Protein AF-0000000087152348 (afdb_homodimer)

Nearest PDB structures (foldseek):
  7vwd-assembly1_D  TM=8.084E-01  e=4.226E-08  Rhodococcus erythropolis
  4xbx-assembly1_A  TM=8.082E-01  e=4.485E-08  Rhodococcus erythropolis
  7xee-assembly1_A  TM=8.121E-01  e=1.093E-07  Rhodococcus erythropolis
  7vwd-assembly2_C  TM=8.115E-01  e=9.708E-08  Rhodococcus erythropolis
  4r9k-assembly1_A  TM=8.172E-01  e=1.387E-07  Rhodococcus erythropolis

Organism: NCBI:txid2511166

Radius of gyration: 18.5 Å; Cα contacts (8 Å, |Δi|>4): 638; chains: 2; bounding box: 50×48×36 Å

Structure (mmCIF, N/CA/C/O backbone):
data_AF-0000000087152348-model_v1
#
loop_
_entity.id
_entity.type
_entity.pdbx_description
1 polymer 'SnoaL-like domain-containing protein'
#
loop_
_atom_site.group_PDB
_atom_site.id
_atom_site.type_symbol
_atom_site.label_atom_id
_atom_site.label_alt_id
_atom_site.label_comp_id
_atom_site.label_asym_id
_atom_site.label_entity_id
_atom_site.label_seq_id
_atom_site.pdbx_PDB_ins_code
_atom_site.Cartn_x
_atom_site.Cartn_y
_atom_site.Cartn_z
_atom_site.occupancy
_atom_site.B_iso_or_equiv
_atom_site.auth_seq_id
_atom_site.auth_comp_id
_atom_site.auth_asym_id
_atom_site.auth_atom_id
_atom_site.pdbx_PDB_model_num
ATOM 1 N N . MET A 1 1 ? 23.844 3.023 11.664 1 58.59 1 MET A N 1
ATOM 2 C CA . MET A 1 1 ? 24.266 4.004 10.672 1 58.59 1 MET A CA 1
ATOM 3 C C . MET A 1 1 ? 23.375 5.242 10.711 1 58.59 1 MET A C 1
ATOM 5 O O . MET A 1 1 ? 22.188 5.145 11.031 1 58.59 1 MET A O 1
ATOM 9 N N . PRO A 1 2 ? 23.938 6.289 10.719 1 77.94 2 PRO A N 1
ATOM 10 C CA . PRO A 1 2 ? 23.141 7.512 10.82 1 77.94 2 PRO A CA 1
ATOM 11 C C . PRO A 1 2 ? 22.062 7.613 9.742 1 77.94 2 PRO A C 1
ATOM 13 O O . PRO A 1 2 ? 22.203 7.031 8.664 1 77.94 2 PRO A O 1
ATOM 16 N N . ASP A 1 3 ? 20.938 8.188 10.094 1 88.19 3 ASP A N 1
ATOM 17 C CA . ASP A 1 3 ? 19.859 8.414 9.141 1 88.19 3 ASP A CA 1
ATOM 18 C C . ASP A 1 3 ? 20.328 9.266 7.965 1 88.19 3 ASP A C 1
ATOM 20 O O . ASP A 1 3 ? 21.109 10.211 8.148 1 88.19 3 ASP A O 1
ATOM 24 N N . THR A 1 4 ? 20.016 8.797 6.797 1 92.25 4 THR A N 1
ATOM 25 C CA . THR A 1 4 ? 20.281 9.633 5.633 1 92.25 4 THR A CA 1
ATOM 26 C C . THR A 1 4 ? 19.438 10.906 5.676 1 92.25 4 THR A C 1
ATOM 28 O O . THR A 1 4 ? 18.438 10.969 6.379 1 92.25 4 THR A O 1
ATOM 31 N N . PRO A 1 5 ? 19.891 11.945 4.941 1 92 5 PRO A N 1
ATOM 32 C CA . PRO A 1 5 ? 19.078 13.164 4.879 1 92 5 PRO A CA 1
ATOM 33 C C . PRO A 1 5 ? 17.641 12.891 4.426 1 92 5 PRO A C 1
ATOM 35 O O . PRO A 1 5 ? 16.703 13.531 4.914 1 92 5 PRO A O 1
ATOM 38 N N . ASN A 1 6 ? 17.438 11.98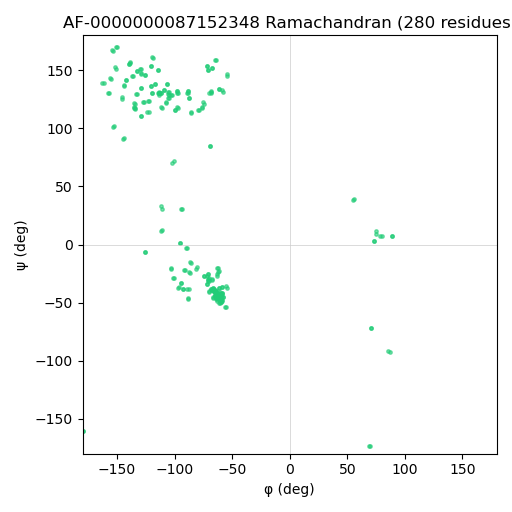4 3.5 1 94.94 6 ASN A N 1
ATOM 39 C CA . ASN A 1 6 ? 16.109 11.633 3.033 1 94.94 6 ASN A CA 1
ATOM 40 C C . ASN A 1 6 ? 15.25 11.062 4.16 1 94.94 6 ASN A C 1
ATOM 42 O O . ASN A 1 6 ? 14.078 11.422 4.301 1 94.94 6 ASN A O 1
ATOM 46 N N . ILE A 1 7 ? 15.852 10.195 4.914 1 96.12 7 ILE A N 1
ATOM 47 C CA . ILE A 1 7 ? 15.133 9.57 6.016 1 96.12 7 ILE A CA 1
ATOM 48 C C . ILE A 1 7 ? 14.82 10.609 7.09 1 96.12 7 ILE A C 1
ATOM 50 O O . ILE A 1 7 ? 13.742 10.602 7.68 1 96.12 7 ILE A O 1
ATOM 54 N N . VAL A 1 8 ? 15.766 11.523 7.352 1 94.62 8 VAL A N 1
ATOM 55 C CA . VAL A 1 8 ? 15.547 12.602 8.305 1 94.62 8 VAL A CA 1
ATOM 56 C C . VAL A 1 8 ? 14.352 13.445 7.871 1 94.62 8 VAL A C 1
ATOM 58 O O . VAL A 1 8 ? 13.5 13.805 8.688 1 94.62 8 VAL A O 1
ATOM 61 N N . ALA A 1 9 ? 14.281 13.711 6.594 1 94.62 9 ALA A N 1
ATOM 62 C CA . ALA A 1 9 ? 13.164 14.484 6.059 1 94.62 9 ALA A CA 1
ATOM 63 C C . ALA A 1 9 ? 11.844 13.75 6.242 1 94.62 9 ALA A C 1
ATOM 65 O O . ALA A 1 9 ? 10.844 14.344 6.664 1 94.62 9 ALA A O 1
ATOM 66 N N . ALA A 1 10 ? 11.797 12.477 5.914 1 95.5 10 ALA A N 1
ATOM 67 C CA . ALA A 1 10 ? 10.578 11.68 6.055 1 95.5 10 ALA A CA 1
ATOM 68 C C . ALA A 1 10 ? 10.141 11.594 7.516 1 95.5 10 ALA A C 1
ATOM 70 O O . ALA A 1 10 ? 8.953 11.734 7.824 1 95.5 10 ALA A O 1
ATOM 71 N N . LYS A 1 11 ? 11.133 11.352 8.406 1 94.38 11 LYS A N 1
ATOM 72 C CA . LYS A 1 11 ? 10.844 11.297 9.836 1 94.38 11 LYS A CA 1
ATOM 73 C C . LYS A 1 11 ? 10.297 12.625 10.336 1 94.38 11 LYS A C 1
ATOM 75 O O . LYS A 1 11 ? 9.328 12.656 11.094 1 94.38 11 LYS A O 1
ATOM 80 N N . GLY A 1 12 ? 10.961 13.688 9.945 1 92.31 12 GLY A N 1
ATOM 81 C CA . GLY A 1 12 ? 10.492 15.008 10.32 1 92.31 12 GLY A CA 1
ATOM 82 C C . GLY A 1 12 ? 9.086 15.297 9.836 1 92.31 12 GLY A C 1
ATOM 83 O O . GLY A 1 12 ? 8.273 15.852 10.578 1 92.31 12 GLY A O 1
ATOM 84 N N . PHE A 1 13 ? 8.781 14.906 8.578 1 93.69 13 PHE A N 1
ATOM 85 C CA . PHE A 1 13 ? 7.465 15.102 7.984 1 93.69 13 PHE A CA 1
ATOM 86 C C . PHE A 1 13 ? 6.395 14.367 8.781 1 93.69 13 PHE A C 1
ATOM 88 O O . PHE A 1 13 ? 5.367 14.945 9.133 1 93.69 13 PHE A O 1
ATOM 95 N N . PHE A 1 14 ? 6.574 13.086 9.086 1 90.25 14 PHE A N 1
ATOM 96 C CA . PHE A 1 14 ? 5.598 12.281 9.812 1 90.25 14 PHE A CA 1
ATOM 97 C C . PHE A 1 14 ? 5.414 12.805 11.234 1 90.25 14 PHE A C 1
ATOM 99 O O . PHE A 1 14 ? 4.293 12.844 11.742 1 90.25 14 PHE A O 1
ATOM 106 N N . SER A 1 15 ? 6.504 13.195 11.875 1 86.69 15 SER A N 1
ATOM 107 C CA . SER A 1 15 ? 6.434 13.727 13.234 1 86.69 15 SER A CA 1
ATOM 108 C C . SER A 1 15 ? 5.617 15.016 13.281 1 86.69 15 SER A C 1
ATOM 110 O O . SER A 1 15 ? 4.785 15.195 14.172 1 86.69 15 SER A O 1
ATOM 112 N N . ALA A 1 16 ? 5.832 15.836 12.367 1 83 16 ALA A N 1
ATOM 113 C CA . ALA A 1 16 ? 5.145 17.125 12.312 1 83 16 ALA A CA 1
ATOM 114 C C . ALA A 1 16 ? 3.65 16.938 12.055 1 83 16 ALA A C 1
ATOM 116 O O . ALA A 1 16 ? 2.824 17.688 12.586 1 83 16 ALA A O 1
ATOM 117 N N . GLN A 1 17 ? 3.309 16 11.234 1 79.5 17 GLN A N 1
ATOM 118 C CA . GLN A 1 17 ? 1.907 15.703 10.953 1 79.5 17 GLN A CA 1
ATOM 119 C C . GLN A 1 17 ? 1.17 15.266 12.219 1 79.5 17 GLN A C 1
ATOM 121 O O . GLN A 1 17 ? 0.024 15.664 12.438 1 79.5 17 GLN A O 1
ATOM 126 N N . HIS A 1 18 ? 1.762 14.555 13.062 1 75.5 18 HIS A N 1
ATOM 127 C CA . HIS A 1 18 ? 1.156 14.031 14.281 1 75.5 18 HIS A CA 1
ATOM 128 C C . HIS A 1 18 ? 0.992 15.125 15.328 1 75.5 18 HIS A C 1
ATOM 130 O O . HIS A 1 18 ? -0.003 15.148 16.062 1 75.5 18 HIS A O 1
ATOM 136 N N . CYS A 1 19 ? 1.875 16.094 15.211 1 70.94 19 CYS A N 1
ATOM 137 C CA . CYS A 1 19 ? 1.854 17.141 16.219 1 70.94 19 CYS A CA 1
ATOM 138 C C . CYS A 1 19 ? 1.031 18.328 15.75 1 70.94 19 CYS A C 1
ATOM 140 O O . CYS A 1 19 ? 0.828 19.281 16.5 1 70.94 19 CYS A O 1
ATOM 142 N N . GLY A 1 20 ? 0.514 18.188 14.617 1 71.69 20 GLY A N 1
ATOM 143 C CA . GLY A 1 20 ? -0.332 19.25 14.117 1 71.69 20 GLY A CA 1
ATOM 144 C C . GLY A 1 20 ? 0.452 20.469 13.648 1 71.69 20 GLY A C 1
ATOM 145 O O . GLY A 1 20 ? -0.127 21.516 13.359 1 71.69 20 GLY A O 1
ATOM 146 N N . ASP A 1 21 ? 1.713 20.359 13.531 1 79.44 21 ASP A N 1
ATOM 147 C CA . ASP A 1 21 ? 2.539 21.484 13.102 1 79.44 21 ASP A CA 1
ATOM 148 C C . ASP A 1 21 ? 2.93 21.344 11.633 1 79.44 21 ASP A C 1
ATOM 150 O O . ASP A 1 21 ? 4.113 21.219 11.305 1 79.44 21 ASP A O 1
ATOM 154 N N . LEU A 1 22 ? 2.027 21.5 10.781 1 82.38 22 LEU A N 1
ATOM 155 C CA . LEU A 1 22 ? 2.232 21.297 9.359 1 82.38 22 LEU A CA 1
ATOM 156 C C . LEU A 1 22 ? 3.125 22.391 8.773 1 82.38 22 LEU A C 1
ATOM 158 O O . LEU A 1 22 ? 3.898 22.125 7.844 1 82.38 22 LEU A O 1
ATOM 162 N N . ASP A 1 23 ? 3.074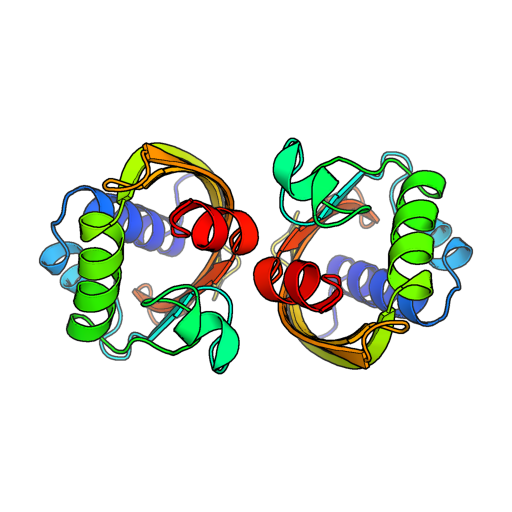 23.484 9.352 1 83.88 23 ASP A N 1
ATOM 163 C CA . ASP A 1 23 ? 3.867 24.594 8.82 1 83.88 23 ASP A CA 1
ATOM 164 C C . ASP A 1 23 ? 5.359 24.281 8.891 1 83.88 23 ASP A C 1
ATOM 166 O O . ASP A 1 23 ? 6.086 24.469 7.91 1 83.88 23 ASP A O 1
ATOM 170 N N . ASP A 1 24 ? 5.781 23.812 9.961 1 82.44 24 ASP A N 1
ATOM 171 C CA . ASP A 1 24 ? 7.195 23.469 10.117 1 82.44 24 ASP A CA 1
ATOM 172 C C . ASP A 1 24 ? 7.594 22.328 9.188 1 82.44 24 ASP A C 1
ATOM 174 O O . ASP A 1 24 ? 8.672 22.359 8.586 1 82.44 24 ASP A O 1
ATOM 178 N N . ALA A 1 25 ? 6.73 21.375 9.094 1 83.44 25 ALA A N 1
ATOM 179 C CA . ALA A 1 25 ? 7.027 20.25 8.219 1 83.44 25 ALA A CA 1
ATOM 180 C C . ALA A 1 25 ? 7.191 20.719 6.77 1 83.44 25 ALA A C 1
ATOM 182 O O . ALA A 1 25 ? 8.125 20.281 6.082 1 83.44 25 ALA A O 1
ATOM 183 N N . PHE A 1 26 ? 6.34 21.531 6.293 1 88.44 26 PHE A N 1
ATOM 184 C CA . PHE A 1 26 ? 6.352 21.969 4.902 1 88.44 26 PHE A CA 1
ATOM 185 C C . PHE A 1 26 ? 7.516 22.922 4.648 1 88.44 26 PHE A C 1
ATOM 187 O O . PHE A 1 26 ? 8.086 22.938 3.555 1 88.44 26 PHE A O 1
ATOM 194 N N . CYS A 1 27 ? 7.801 23.656 5.598 1 85.75 27 CYS A N 1
ATOM 195 C CA . CYS A 1 27 ? 8.93 24.578 5.438 1 85.75 27 CYS A CA 1
ATOM 196 C C . CYS A 1 27 ? 10.242 23.812 5.395 1 85.75 27 CYS A C 1
ATOM 198 O O . CYS A 1 27 ? 11.094 24.078 4.543 1 85.75 27 CYS A O 1
ATOM 200 N N . ASP A 1 28 ? 10.414 22.859 6.156 1 88.94 28 ASP A N 1
ATOM 201 C CA . ASP A 1 28 ? 11.727 22.25 6.363 1 88.94 28 ASP A CA 1
ATOM 202 C C . ASP A 1 28 ? 11.922 21.047 5.438 1 88.94 28 ASP A C 1
ATOM 204 O O . ASP A 1 28 ? 13.039 20.797 4.977 1 88.94 28 ASP A O 1
ATOM 208 N N . TYR A 1 29 ? 10.867 20.312 5.121 1 93.88 29 TYR A N 1
ATOM 209 C CA . TYR A 1 29 ? 11.109 18.984 4.582 1 93.88 29 TYR A CA 1
ATOM 210 C C . TYR A 1 29 ? 10.391 18.797 3.25 1 93.88 29 TYR A C 1
ATOM 212 O O . TYR A 1 29 ? 10.617 17.797 2.551 1 93.88 29 TYR A O 1
ATOM 220 N N . VAL A 1 30 ? 9.578 19.75 2.842 1 95.12 30 VAL A N 1
ATOM 221 C CA . VAL A 1 30 ? 8.68 19.469 1.726 1 95.12 30 VAL A CA 1
ATOM 222 C C . VAL A 1 30 ? 8.961 20.453 0.584 1 95.12 30 VAL A C 1
ATOM 224 O O . VAL A 1 30 ? 9.156 21.641 0.814 1 95.12 30 VAL A O 1
ATOM 227 N N . HIS A 1 31 ? 8.992 19.891 -0.585 1 94.44 31 HIS A N 1
ATOM 228 C CA . HIS A 1 31 ? 9.172 20.688 -1.795 1 94.44 31 HIS A CA 1
ATOM 229 C C . HIS A 1 31 ? 7.926 21.516 -2.102 1 94.44 31 HIS A C 1
ATOM 231 O O . HIS A 1 31 ? 6.801 21.062 -1.859 1 94.44 31 HIS A O 1
ATOM 237 N N . PRO A 1 32 ? 8.016 22.656 -2.709 1 90.38 32 PRO A N 1
ATOM 238 C CA . PRO A 1 32 ? 6.871 23.516 -2.998 1 90.38 32 PRO A CA 1
ATOM 239 C C . PRO A 1 32 ? 5.855 22.875 -3.936 1 90.38 32 PRO A C 1
ATOM 241 O O . PRO A 1 32 ? 4.672 23.203 -3.896 1 90.38 32 PRO A O 1
ATOM 244 N N . ASP A 1 33 ? 6.273 21.953 -4.746 1 91.75 33 ASP A N 1
ATOM 245 C CA . ASP A 1 33 ? 5.398 21.281 -5.691 1 91.75 33 ASP A CA 1
ATOM 246 C C . ASP A 1 33 ? 4.855 19.969 -5.098 1 91.75 33 ASP A C 1
ATOM 248 O O . ASP A 1 33 ? 4.508 19.047 -5.832 1 91.75 33 ASP A O 1
ATOM 252 N N . PHE A 1 34 ? 4.723 19.984 -3.93 1 96.62 34 PHE A N 1
ATOM 253 C CA . PHE A 1 34 ? 4.324 18.797 -3.174 1 96.62 34 PHE A CA 1
ATOM 254 C C . PHE A 1 34 ? 2.945 18.312 -3.609 1 96.62 34 PHE A C 1
ATOM 256 O O . PHE A 1 34 ? 2.025 19.125 -3.775 1 96.62 34 PHE A O 1
ATOM 263 N N . ARG A 1 35 ? 2.844 16.984 -3.83 1 97.75 35 ARG A N 1
ATOM 264 C CA . ARG A 1 35 ? 1.589 16.281 -4.082 1 97.75 35 ARG A CA 1
ATOM 265 C C . ARG A 1 35 ? 1.481 15.023 -3.219 1 97.75 35 ARG A C 1
ATOM 267 O O . ARG A 1 35 ? 2.49 14.383 -2.92 1 97.75 35 ARG A O 1
ATOM 274 N N . PHE A 1 36 ? 0.293 14.719 -2.9 1 98.12 36 PHE A N 1
ATOM 275 C CA . PHE A 1 36 ? 0.09 13.57 -2.027 1 98.12 36 PHE A CA 1
ATOM 276 C C . PHE A 1 36 ? -1.173 12.812 -2.416 1 98.12 36 PHE A C 1
ATOM 278 O O . PHE A 1 36 ? -2.195 13.422 -2.738 1 98.12 36 PHE A O 1
ATOM 285 N N . VAL A 1 37 ? -1.057 11.523 -2.424 1 98.75 37 VAL A N 1
ATOM 286 C CA . VAL A 1 37 ? -2.172 10.656 -2.783 1 98.75 37 VAL A CA 1
ATOM 287 C C . VAL A 1 37 ? -2.355 9.586 -1.712 1 98.75 37 VAL A C 1
ATOM 289 O O . VAL A 1 37 ? -1.377 9.039 -1.195 1 98.75 37 VAL A O 1
ATOM 292 N N . VAL A 1 38 ? -3.617 9.406 -1.339 1 98.56 38 VAL A N 1
ATOM 293 C CA . VAL A 1 38 ? -3.941 8.242 -0.521 1 98.56 38 VAL A CA 1
ATOM 294 C C . VAL A 1 38 ? -4.531 7.141 -1.398 1 98.56 38 VAL A C 1
ATOM 296 O O . VAL A 1 38 ? -5.602 7.316 -1.986 1 98.56 38 VAL A O 1
ATOM 299 N N . SER A 1 39 ? -3.793 6.035 -1.47 1 98.31 39 SER A N 1
ATOM 300 C CA . SER A 1 39 ? -4.117 4.805 -2.189 1 98.31 39 SER A CA 1
ATOM 301 C C . SER A 1 39 ? -4.031 5.012 -3.697 1 98.31 39 SER A C 1
ATOM 303 O O . SER A 1 39 ? -3.057 4.598 -4.332 1 98.31 3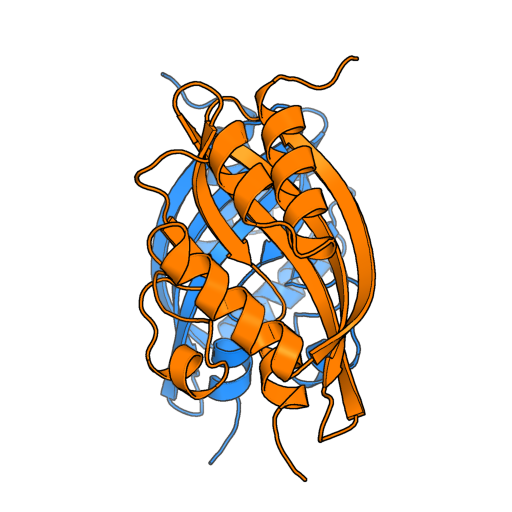9 SER A O 1
ATOM 305 N N . CYS A 1 40 ? -5.012 5.762 -4.312 1 98.12 40 CYS A N 1
ATOM 306 C CA . CYS A 1 40 ? -5.055 5.957 -5.758 1 98.12 40 CYS A CA 1
ATOM 307 C C . CYS A 1 40 ? -5.18 7.434 -6.105 1 98.12 40 CYS A C 1
ATOM 309 O O . CYS A 1 40 ? -5.809 8.195 -5.371 1 98.12 40 CYS A O 1
ATOM 311 N N . ALA A 1 41 ? -4.629 7.781 -7.285 1 95.06 41 ALA A N 1
ATOM 312 C CA . ALA A 1 41 ? -4.633 9.18 -7.695 1 95.06 41 ALA A CA 1
ATOM 313 C C . ALA A 1 41 ? -5.926 9.539 -8.422 1 95.06 41 ALA A C 1
ATOM 315 O O . ALA A 1 41 ? -6.285 10.711 -8.531 1 95.06 41 ALA A O 1
ATOM 316 N N . CYS A 1 42 ? -6.582 8.617 -9 1 94.56 42 CYS A N 1
ATOM 317 C CA . CYS A 1 42 ? -7.793 8.82 -9.789 1 94.56 42 CYS A CA 1
ATOM 318 C C . CYS A 1 42 ? -8.758 7.656 -9.602 1 94.56 42 CYS A C 1
ATOM 320 O O . CYS A 1 42 ? -8.695 6.664 -10.328 1 94.56 42 CYS A O 1
ATOM 322 N N . ASN A 1 43 ? -9.609 7.84 -8.656 1 98.12 43 ASN A N 1
ATOM 323 C CA . ASN A 1 43 ? -10.562 6.789 -8.32 1 98.12 43 ASN A CA 1
ATOM 324 C C . ASN A 1 43 ? -11.828 7.359 -7.691 1 98.12 43 ASN A C 1
ATOM 326 O O . ASN A 1 43 ? -11.867 7.633 -6.492 1 98.12 43 ASN A O 1
ATOM 330 N N . ASP A 1 44 ? -12.82 7.453 -8.477 1 96.62 44 ASP A N 1
ATOM 331 C CA . ASP A 1 44 ? -14.062 8.086 -8.047 1 96.62 44 ASP A CA 1
ATOM 332 C C . ASP A 1 44 ? -14.742 7.273 -6.945 1 96.62 44 ASP A C 1
ATOM 334 O O . ASP A 1 44 ? -15.305 7.84 -6.004 1 96.62 44 ASP A O 1
ATOM 338 N N . GLU A 1 45 ? -14.727 6.051 -7.047 1 96.31 45 GLU A N 1
ATOM 339 C CA . GLU A 1 45 ? -15.367 5.188 -6.055 1 96.31 45 GLU A CA 1
ATOM 340 C C . GLU A 1 45 ? -14.688 5.309 -4.695 1 96.31 45 GLU A C 1
ATOM 342 O O . GLU A 1 45 ? -15.359 5.395 -3.664 1 96.31 45 GLU A O 1
ATOM 347 N N . LEU A 1 46 ? -13.383 5.328 -4.719 1 98 46 LEU A N 1
ATOM 348 C CA . LEU A 1 46 ? -12.648 5.484 -3.471 1 98 46 LEU A CA 1
ATOM 349 C C . LEU A 1 46 ? -12.914 6.848 -2.846 1 98 46 LEU A C 1
ATOM 351 O O . LEU A 1 46 ? -13.07 6.961 -1.627 1 98 46 LEU A O 1
ATOM 355 N N . ARG A 1 47 ? -12.984 7.859 -3.707 1 97.12 47 ARG A N 1
ATOM 356 C CA . ARG A 1 47 ? -13.281 9.203 -3.234 1 97.12 47 ARG A CA 1
ATOM 357 C C . ARG A 1 47 ? -14.633 9.25 -2.523 1 97.12 47 ARG A C 1
ATOM 359 O O . ARG A 1 47 ? -14.789 9.961 -1.526 1 97.12 47 ARG A O 1
ATOM 366 N N . ALA A 1 48 ? -15.555 8.508 -2.998 1 96.5 48 ALA A N 1
ATOM 367 C CA . ALA A 1 48 ? -16.891 8.453 -2.398 1 96.5 48 ALA A CA 1
ATOM 368 C C . ALA A 1 48 ? -16.844 7.73 -1.051 1 96.5 48 ALA A C 1
ATOM 370 O O . ALA A 1 48 ? -17.609 8.07 -0.14 1 96.5 48 ALA A O 1
ATOM 371 N N . ALA A 1 49 ? -15.961 6.828 -0.878 1 96.62 49 ALA A N 1
ATOM 372 C CA . ALA A 1 49 ? -15.906 5.996 0.322 1 96.62 49 ALA A CA 1
ATOM 373 C C . ALA A 1 49 ? -15.047 6.652 1.399 1 96.62 49 ALA A C 1
ATOM 375 O O . ALA A 1 49 ? -15.328 6.527 2.592 1 96.62 49 ALA A O 1
ATOM 376 N N . ILE A 1 50 ? -13.984 7.27 1.021 1 98.25 50 ILE A N 1
ATOM 377 C CA . ILE A 1 50 ? -13.023 7.934 1.899 1 98.25 50 ILE A CA 1
ATOM 378 C C . ILE A 1 50 ? -12.766 9.352 1.403 1 98.25 50 ILE A C 1
ATOM 380 O O . ILE A 1 50 ? -12.031 9.555 0.437 1 98.25 50 ILE A O 1
ATOM 384 N N . PRO A 1 51 ? -13.188 10.289 2.07 1 97.69 51 PRO A N 1
ATOM 385 C CA . PRO A 1 51 ? -13.234 11.664 1.563 1 97.69 51 PRO A CA 1
ATOM 386 C C . PRO A 1 51 ? -11.852 12.219 1.233 1 97.69 51 PRO A C 1
ATOM 388 O O . PRO A 1 51 ? -11.742 13.234 0.537 1 97.69 51 PRO A O 1
ATOM 391 N N . TRP A 1 52 ? -10.812 11.688 1.748 1 98.12 52 TRP A N 1
ATOM 392 C CA . TRP A 1 52 ? -9.469 12.211 1.515 1 98.12 52 TRP A CA 1
ATOM 393 C C . TRP A 1 52 ? -8.648 11.242 0.674 1 98.12 52 TRP A C 1
ATOM 395 O O . TRP A 1 52 ? -7.422 11.344 0.615 1 98.12 52 TRP A O 1
ATOM 405 N N . ALA A 1 53 ? -9.234 10.242 0.076 1 98.5 53 ALA A N 1
ATOM 406 C CA . ALA A 1 53 ? -8.523 9.266 -0.74 1 98.5 53 ALA A CA 1
ATOM 407 C C . ALA A 1 53 ? -9.023 9.281 -2.182 1 98.5 53 ALA A C 1
ATOM 409 O O . ALA A 1 53 ? -10.102 9.812 -2.465 1 98.5 53 ALA A O 1
ATOM 410 N N . GLY A 1 54 ? -8.25 8.773 -3.051 1 98.31 54 GLY A N 1
ATOM 411 C CA . GLY A 1 54 ? -8.688 8.555 -4.418 1 98.31 54 GLY A CA 1
ATOM 412 C C . GLY A 1 54 ? -8.445 9.742 -5.328 1 98.31 54 GLY A C 1
ATOM 413 O O . GLY A 1 54 ? -8.922 9.773 -6.461 1 98.31 54 GLY A O 1
ATOM 414 N N . TYR A 1 55 ? -7.746 10.742 -4.816 1 98 55 TYR A N 1
ATOM 415 C CA . TYR A 1 55 ? -7.387 11.914 -5.609 1 98 55 TYR A CA 1
ATOM 416 C C . TYR A 1 55 ? -6.117 12.57 -5.07 1 98 55 TYR A C 1
ATOM 418 O O . TYR A 1 55 ? -5.609 12.18 -4.016 1 98 55 TYR A O 1
ATOM 426 N N . GLU A 1 56 ? -5.582 13.453 -5.875 1 98.06 56 GLU A N 1
ATOM 427 C CA . GLU A 1 56 ? -4.324 14.109 -5.539 1 98.06 56 GLU A CA 1
ATOM 428 C C . GLU A 1 56 ? -4.562 15.375 -4.719 1 98.06 56 GLU A C 1
ATOM 430 O O . GLU A 1 56 ? -5.434 16.172 -5.055 1 98.06 56 GLU A O 1
ATOM 435 N N . HIS A 1 57 ? -3.826 15.484 -3.6 1 97.94 57 HIS A N 1
ATOM 436 C CA . HIS A 1 57 ? -3.746 16.703 -2.805 1 97.94 57 HIS A CA 1
ATOM 437 C C . HIS A 1 57 ? -2.488 17.5 -3.141 1 97.94 57 HIS A C 1
ATOM 439 O O . HIS A 1 57 ? -1.381 16.953 -3.117 1 97.94 57 HIS A O 1
ATOM 445 N N . ARG A 1 58 ? -2.729 18.781 -3.338 1 97.06 58 ARG A N 1
ATOM 446 C CA . ARG A 1 58 ? -1.595 19.578 -3.814 1 97.06 58 ARG A CA 1
ATOM 447 C C . ARG A 1 58 ? -1.165 20.609 -2.775 1 97.06 58 ARG A C 1
ATOM 449 O O . ARG A 1 58 ? -2.002 21.312 -2.215 1 97.06 58 ARG A O 1
ATOM 456 N N . GLY A 1 59 ? 0.115 20.594 -2.549 1 94.69 59 GLY A N 1
ATOM 457 C CA . GLY A 1 59 ? 0.713 21.625 -1.707 1 94.69 59 GLY A CA 1
ATOM 458 C C . GLY A 1 59 ? 0.316 21.5 -0.248 1 94.69 59 GLY A C 1
ATOM 459 O O . GLY A 1 59 ? -0.256 20.484 0.165 1 94.69 59 GLY A O 1
ATOM 460 N N . ARG A 1 60 ? 0.739 22.531 0.526 1 93.06 60 ARG A N 1
ATOM 461 C CA . ARG A 1 60 ? 0.475 22.578 1.96 1 93.06 60 ARG A CA 1
ATOM 462 C C . ARG A 1 60 ? -1.023 22.594 2.242 1 93.06 60 ARG A C 1
ATOM 464 O O . ARG A 1 60 ? -1.501 21.891 3.131 1 93.06 60 ARG A O 1
ATOM 471 N N . GLU A 1 61 ? -1.731 23.328 1.48 1 93.56 61 GLU A N 1
ATOM 472 C CA . GLU A 1 61 ? -3.17 23.453 1.693 1 93.56 61 GLU A CA 1
ATOM 473 C C . GLU A 1 61 ? -3.891 22.141 1.434 1 93.56 61 GLU A C 1
ATOM 475 O O . GLU A 1 61 ? -4.797 21.766 2.18 1 93.56 61 GLU A O 1
ATOM 480 N N . GLY A 1 62 ? -3.516 21.516 0.329 1 95.31 62 GLY A N 1
ATOM 481 C CA . GLY A 1 62 ? -4.117 20.219 0.037 1 95.31 62 GLY A CA 1
ATOM 482 C C . GLY A 1 62 ? -3.857 19.188 1.114 1 95.31 62 GLY A C 1
ATOM 483 O O . GLY A 1 62 ? -4.766 18.453 1.513 1 95.31 62 GLY A O 1
ATOM 484 N N . TYR A 1 63 ? -2.664 19.141 1.59 1 95.38 63 TYR A N 1
ATOM 485 C CA . TYR A 1 63 ? -2.32 18.172 2.633 1 95.38 63 TYR A CA 1
ATOM 486 C C . TYR A 1 63 ? -3.025 18.516 3.941 1 95.38 63 TYR A C 1
ATOM 488 O O . TYR A 1 63 ? -3.463 17.625 4.668 1 95.38 63 TYR A O 1
ATOM 496 N N . GLN A 1 64 ? -3.102 19.781 4.215 1 93.31 64 GLN A N 1
ATOM 497 C CA . GLN A 1 64 ? -3.826 20.219 5.406 1 93.31 64 GLN A CA 1
ATOM 498 C C . GLN A 1 64 ? -5.293 19.797 5.344 1 93.31 64 GLN A C 1
ATOM 500 O O . GLN A 1 64 ? -5.863 19.359 6.348 1 93.31 64 GLN A O 1
ATOM 505 N N . ARG A 1 65 ? -5.914 19.938 4.219 1 94.69 65 ARG A N 1
ATOM 506 C CA . ARG A 1 65 ? -7.297 19.5 4.055 1 94.69 65 ARG A CA 1
ATOM 507 C C . ARG A 1 65 ? -7.434 18 4.316 1 94.69 65 ARG A C 1
ATOM 509 O O . ARG A 1 65 ? -8.375 17.562 4.984 1 94.69 65 ARG A O 1
ATOM 516 N N . LEU A 1 66 ? -6.543 17.266 3.76 1 96.12 66 LEU A N 1
ATOM 517 C CA . LEU A 1 66 ? -6.527 15.82 3.973 1 96.12 66 LEU A CA 1
ATOM 518 C C . LEU A 1 66 ? -6.465 15.492 5.461 1 96.12 66 LEU A C 1
ATOM 520 O O . LEU A 1 66 ? -7.301 14.742 5.973 1 96.12 66 LEU A O 1
ATOM 524 N N . THR A 1 67 ? -5.48 16.047 6.156 1 94.38 67 THR A N 1
ATOM 525 C CA . THR A 1 67 ? -5.273 15.703 7.559 1 94.38 67 THR A CA 1
ATOM 526 C C . THR A 1 67 ? -6.434 16.203 8.414 1 94.38 67 THR A C 1
ATOM 528 O O . THR A 1 67 ? -6.836 15.539 9.375 1 94.38 67 THR A O 1
ATOM 531 N N . THR A 1 68 ? -6.934 17.344 8.078 1 94.06 68 THR A N 1
ATOM 532 C CA . THR A 1 68 ? -8.102 17.859 8.789 1 94.06 68 THR A CA 1
ATOM 533 C C . THR A 1 68 ? -9.281 16.891 8.656 1 94.06 68 THR A C 1
ATOM 535 O O . THR A 1 68 ? -9.914 16.547 9.648 1 94.06 68 THR A O 1
ATOM 538 N N . LEU A 1 69 ? -9.555 16.484 7.43 1 95.5 69 LEU A N 1
ATOM 539 C CA . LEU A 1 69 ? -10.641 15.539 7.199 1 95.5 69 LEU A CA 1
ATOM 540 C C . LEU A 1 69 ? -10.414 14.242 7.973 1 95.5 69 LEU A C 1
ATOM 542 O O . LEU A 1 69 ? -11.305 13.781 8.688 1 95.5 69 LEU A O 1
ATOM 546 N N . LEU A 1 70 ? -9.234 13.727 7.879 1 96.12 70 LEU A N 1
ATOM 547 C CA . LEU A 1 70 ? -8.883 12.469 8.539 1 96.12 70 LEU A CA 1
ATOM 548 C C . LEU A 1 70 ? -9.078 12.578 10.047 1 96.12 70 LEU A C 1
ATOM 550 O O . LEU A 1 70 ? -9.789 11.766 10.648 1 96.12 70 LEU A O 1
ATOM 554 N N . PHE A 1 71 ? -8.562 13.594 10.641 1 94.12 71 PHE A N 1
ATOM 555 C CA . PHE A 1 71 ? -8.531 13.648 12.094 1 94.12 71 PHE A CA 1
ATOM 556 C C . PHE A 1 71 ? -9.828 14.227 12.648 1 94.12 71 PHE A C 1
ATOM 558 O O . PHE A 1 71 ? -10.102 14.117 13.844 1 94.12 71 PHE A O 1
ATOM 565 N N . SER A 1 72 ? -10.586 14.844 11.781 1 95.31 72 SER A N 1
ATOM 566 C CA . SER A 1 72 ? -11.945 15.188 12.203 1 95.31 72 SER A CA 1
ATOM 567 C C . SER A 1 72 ? -12.82 13.945 12.32 1 95.31 72 SER A C 1
ATOM 569 O O . SER A 1 72 ? -13.734 13.898 13.148 1 95.31 72 SER A O 1
ATOM 571 N N . GLU A 1 73 ? -12.469 12.969 11.609 1 96.69 73 GLU A N 1
ATOM 572 C CA . GLU A 1 73 ? -13.32 11.773 11.57 1 96.69 73 GLU A CA 1
ATOM 573 C C . GLU A 1 73 ? -12.758 10.672 12.469 1 96.69 73 GLU A C 1
ATOM 575 O O . GLU A 1 73 ? -13.508 9.836 12.969 1 96.69 73 GLU A O 1
ATOM 580 N N . TYR A 1 74 ? -11.477 10.719 12.594 1 97.06 74 TYR A N 1
ATOM 581 C CA . TYR A 1 74 ? -10.852 9.594 13.281 1 97.06 74 TYR A CA 1
ATOM 582 C C . TYR A 1 74 ? -9.992 10.07 14.445 1 97.06 74 TYR A C 1
ATOM 584 O O . TYR A 1 74 ? -9.328 11.109 14.352 1 97.06 74 TYR A O 1
ATOM 592 N N . GLU A 1 75 ? -9.961 9.289 15.453 1 97 75 GLU A N 1
ATOM 593 C CA . GLU A 1 75 ? -8.977 9.367 16.531 1 97 75 GLU A CA 1
ATOM 594 C C . GLU A 1 75 ? -7.844 8.367 16.312 1 97 75 GLU A C 1
ATOM 596 O O . GLU A 1 75 ? -8.086 7.184 16.062 1 97 75 GLU A O 1
ATOM 601 N N . LEU A 1 76 ? -6.699 8.883 16.422 1 95.81 76 LEU A N 1
ATOM 602 C CA . LEU A 1 76 ? -5.543 8 16.328 1 95.81 76 LEU A CA 1
ATOM 603 C C . LEU A 1 76 ? -5.309 7.27 17.641 1 95.81 76 LEU A C 1
ATOM 605 O O . LEU A 1 76 ? -4.953 7.887 18.641 1 95.81 76 LEU A O 1
ATOM 609 N N . LEU A 1 77 ? -5.441 5.938 17.625 1 97.38 77 LEU A N 1
ATOM 610 C CA . LEU A 1 77 ? -5.254 5.133 18.828 1 97.38 77 LEU A CA 1
ATOM 611 C C . LEU A 1 77 ? -3.812 4.652 18.938 1 97.38 77 LEU A C 1
ATOM 613 O O . LEU A 1 77 ? -3.281 4.523 20.047 1 97.38 77 LEU A O 1
ATOM 617 N N . ALA A 1 78 ? -3.287 4.316 17.812 1 96.5 78 ALA A N 1
ATOM 618 C CA . ALA A 1 78 ? -1.915 3.82 17.766 1 96.5 78 ALA A CA 1
ATOM 619 C C . ALA A 1 78 ? -1.306 4.055 16.375 1 96.5 78 ALA A C 1
ATOM 621 O O . ALA A 1 78 ? -2.004 3.982 15.367 1 96.5 78 ALA A O 1
ATOM 622 N N . HIS A 1 79 ? -0.082 4.387 16.391 1 95.31 79 HIS A N 1
ATOM 623 C CA . HIS A 1 79 ? 0.731 4.516 15.18 1 95.31 79 HIS A CA 1
ATOM 624 C C . HIS A 1 79 ? 2.172 4.094 15.445 1 95.31 79 HIS A C 1
ATOM 626 O O . HIS A 1 79 ? 2.803 4.57 16.391 1 95.31 79 HIS A O 1
ATOM 632 N N . GLU A 1 80 ? 2.619 3.221 14.656 1 95.25 80 GLU A N 1
ATOM 633 C CA . GLU A 1 80 ? 3.994 2.74 14.766 1 95.25 80 GLU A CA 1
ATOM 634 C C . GLU A 1 80 ? 4.66 2.658 13.391 1 95.25 80 GLU A C 1
ATOM 636 O O . GLU A 1 80 ? 4.156 1.983 12.492 1 95.25 80 GLU A O 1
ATOM 641 N N . THR A 1 81 ? 5.754 3.361 13.219 1 96 81 THR A N 1
ATOM 642 C CA . THR A 1 81 ? 6.602 3.168 12.055 1 96 81 THR A CA 1
ATOM 643 C C . THR A 1 81 ? 7.629 2.07 12.305 1 96 81 THR A C 1
ATOM 645 O O . THR A 1 81 ? 8.375 2.125 13.281 1 96 81 THR A O 1
ATOM 648 N N . THR A 1 82 ? 7.68 1.124 11.469 1 95.19 82 THR A N 1
ATOM 649 C CA . THR A 1 82 ? 8.523 -0.041 11.719 1 95.19 82 THR A CA 1
ATOM 650 C C . THR A 1 82 ? 9.797 0.028 10.891 1 95.19 82 THR A C 1
ATOM 652 O O . THR A 1 82 ? 10.805 -0.588 11.234 1 95.19 82 THR A O 1
ATOM 655 N N . ARG A 1 83 ? 9.773 0.788 9.836 1 96.88 83 ARG A N 1
ATOM 656 C CA . ARG A 1 83 ? 10.953 0.779 8.977 1 96.88 83 ARG A CA 1
ATOM 657 C C . ARG A 1 83 ? 10.977 2.002 8.07 1 96.88 83 ARG A C 1
ATOM 659 O O . ARG A 1 83 ? 9.938 2.412 7.543 1 96.88 83 ARG A O 1
ATOM 666 N N . TYR A 1 84 ? 12.109 2.566 7.91 1 97.62 84 TYR A N 1
ATOM 667 C CA . TYR A 1 84 ? 12.43 3.545 6.879 1 97.62 84 TYR A CA 1
ATOM 668 C C . TYR A 1 84 ? 13.453 2.982 5.898 1 97.62 84 TYR A C 1
ATOM 670 O O . TYR A 1 84 ? 14.477 2.424 6.309 1 97.62 84 TYR A O 1
ATOM 678 N N . THR A 1 85 ? 13.188 3.084 4.688 1 97.88 85 THR A N 1
ATOM 679 C CA . THR A 1 85 ? 14.117 2.635 3.662 1 97.88 85 THR A CA 1
ATOM 680 C C . THR A 1 85 ? 14.453 3.771 2.701 1 97.88 85 THR A C 1
ATOM 682 O O . THR A 1 85 ? 13.57 4.289 2.012 1 97.88 85 THR A O 1
ATOM 685 N N . ASP A 1 86 ? 15.672 4.172 2.723 1 97.31 86 ASP A N 1
ATOM 686 C CA . ASP A 1 86 ? 16.156 5.141 1.741 1 97.31 86 ASP A CA 1
ATOM 687 C C . ASP A 1 86 ? 16.609 4.441 0.459 1 97.31 86 ASP A C 1
ATOM 689 O O . ASP A 1 86 ? 17.562 3.67 0.47 1 97.31 86 ASP A O 1
ATOM 693 N N . ALA A 1 87 ? 15.883 4.699 -0.622 1 96.88 87 ALA A N 1
ATOM 694 C CA . ALA A 1 87 ? 16.219 4.094 -1.909 1 96.88 87 ALA A CA 1
ATOM 695 C C . ALA A 1 87 ? 16.719 5.145 -2.895 1 96.88 87 ALA A C 1
ATOM 697 O O . ALA A 1 87 ? 16.438 5.066 -4.094 1 96.88 87 ALA A O 1
ATOM 698 N N . GLY A 1 88 ? 17.375 6.129 -2.381 1 93.5 88 GLY A N 1
ATOM 699 C CA . GLY A 1 88 ? 17.891 7.203 -3.211 1 93.5 88 GLY A CA 1
ATOM 700 C C . GLY A 1 88 ? 16.875 8.305 -3.469 1 93.5 88 GLY A C 1
ATOM 701 O O . GLY A 1 88 ? 16.672 9.172 -2.623 1 93.5 88 GLY A O 1
ATOM 702 N N . ASN A 1 89 ? 16.188 8.125 -4.551 1 93.88 89 ASN A N 1
ATOM 703 C CA . ASN A 1 89 ? 15.227 9.164 -4.891 1 93.88 89 ASN A CA 1
ATOM 704 C C . ASN A 1 89 ? 13.859 8.883 -4.277 1 93.88 89 ASN A C 1
ATOM 706 O O . ASN A 1 89 ? 12.93 9.68 -4.43 1 93.88 89 ASN A O 1
ATOM 710 N N . GLN A 1 90 ? 13.773 7.793 -3.641 1 97.88 90 GLN A N 1
ATOM 711 C CA . GLN A 1 90 ? 12.547 7.469 -2.91 1 97.88 90 GLN A CA 1
ATOM 712 C C . GLN A 1 90 ? 12.859 7.059 -1.473 1 97.88 90 GLN A C 1
ATOM 714 O O . GLN A 1 90 ? 13.922 6.504 -1.195 1 97.88 90 GLN A O 1
ATOM 719 N N . VAL A 1 91 ? 11.953 7.375 -0.608 1 98.25 91 VAL A N 1
ATOM 720 C CA . VAL A 1 91 ? 11.938 6.836 0.747 1 98.25 91 VAL A CA 1
ATOM 721 C C . VAL A 1 91 ? 10.641 6.066 0.982 1 98.25 91 VAL A C 1
ATOM 723 O O . VAL A 1 91 ? 9.555 6.539 0.622 1 98.25 91 VAL A O 1
ATOM 726 N N . PHE A 1 92 ? 10.828 4.902 1.479 1 98.62 92 PHE A N 1
ATOM 727 C CA . PHE A 1 92 ? 9.672 4.082 1.834 1 98.62 92 PHE A CA 1
ATOM 728 C C . PHE A 1 92 ? 9.539 3.961 3.348 1 98.62 92 PHE A C 1
ATOM 730 O O . PHE A 1 92 ? 10.531 3.736 4.047 1 98.62 92 PHE A O 1
ATOM 737 N N . VAL A 1 93 ? 8.344 4.168 3.836 1 98.38 93 VAL A N 1
ATOM 738 C CA . VAL A 1 93 ? 8.055 4.094 5.266 1 98.38 93 VAL A CA 1
ATOM 739 C C . VAL A 1 93 ? 6.969 3.051 5.52 1 98.38 93 VAL A C 1
ATOM 741 O O . VAL A 1 93 ? 5.891 3.107 4.922 1 98.38 93 VAL A O 1
ATOM 744 N N . GLU A 1 94 ? 7.273 2.117 6.332 1 98.31 94 GLU A N 1
ATOM 745 C CA . GLU A 1 94 ? 6.32 1.062 6.664 1 98.31 94 GLU A CA 1
ATOM 746 C C . GLU A 1 94 ? 5.91 1.135 8.133 1 98.31 94 GLU A C 1
ATOM 748 O O . GLU A 1 94 ? 6.699 1.543 8.984 1 98.31 94 GLU A O 1
ATOM 753 N N . GLY A 1 95 ? 4.691 0.699 8.406 1 98.06 95 GLY A N 1
ATOM 754 C CA . GLY A 1 95 ? 4.219 0.673 9.781 1 98.06 95 GLY A CA 1
ATOM 755 C C . GLY A 1 95 ? 2.803 0.146 9.922 1 98.06 95 GLY A C 1
ATOM 756 O O . GLY A 1 95 ? 2.342 -0.632 9.078 1 98.06 95 GLY A O 1
ATOM 757 N N . HIS A 1 96 ? 2.268 0.495 11.047 1 98.19 96 HIS A N 1
ATOM 758 C CA . HIS A 1 96 ? 0.932 0.06 11.438 1 98.19 96 HIS A CA 1
ATOM 759 C C . HIS A 1 96 ? 0.187 1.168 12.18 1 98.19 96 HIS A C 1
ATOM 761 O O . HIS A 1 96 ? 0.794 1.945 12.914 1 98.19 96 HIS A O 1
ATOM 767 N N . PHE A 1 97 ? -1.097 1.245 11.891 1 97.56 97 PHE A N 1
ATOM 768 C CA . PHE A 1 97 ? -1.888 2.201 12.664 1 97.56 97 PHE A CA 1
ATOM 769 C C . PHE A 1 97 ? -3.236 1.604 13.047 1 97.56 97 PHE A C 1
ATOM 771 O O . PHE A 1 97 ? -3.682 0.625 12.445 1 97.56 97 PHE A O 1
ATOM 778 N N . ARG A 1 98 ? -3.812 2.145 14.102 1 98.06 98 ARG A N 1
ATOM 779 C CA . ARG A 1 98 ? -5.188 1.903 14.531 1 98.06 98 ARG A CA 1
ATOM 780 C C . ARG A 1 98 ? -5.938 3.217 14.719 1 98.06 98 ARG A C 1
ATOM 782 O O . ARG A 1 98 ? -5.488 4.094 15.461 1 98.06 98 ARG A O 1
ATOM 789 N N . LEU A 1 99 ? -7.039 3.328 13.992 1 97.94 99 LEU A N 1
ATOM 790 C CA . LEU A 1 99 ? -7.898 4.504 14.062 1 97.94 99 LEU A CA 1
ATOM 791 C C . LEU A 1 99 ? -9.289 4.137 14.57 1 97.94 99 LEU A C 1
ATOM 793 O O . LEU A 1 99 ? -9.828 3.088 14.211 1 97.94 99 LEU A O 1
ATOM 797 N N . ARG A 1 100 ? -9.781 5.004 15.43 1 98.5 100 ARG A N 1
ATOM 798 C CA . ARG A 1 100 ? -11.18 4.867 15.844 1 98.5 100 ARG A CA 1
ATOM 799 C C . ARG A 1 100 ? -12.039 5.961 15.234 1 98.5 100 ARG A C 1
ATOM 801 O O . ARG A 1 100 ? -11.766 7.152 15.406 1 98.5 100 ARG A O 1
ATOM 808 N N . HIS A 1 101 ? -13.039 5.555 14.516 1 98.38 101 HIS A N 1
ATOM 809 C CA . HIS A 1 101 ? -13.961 6.543 13.953 1 98.38 101 HIS A CA 1
ATOM 810 C C . HIS A 1 101 ? -14.773 7.223 15.047 1 98.38 101 HIS A C 1
ATOM 812 O O . HIS A 1 101 ? -15.375 6.547 15.883 1 98.38 101 HIS A O 1
ATOM 818 N N . ARG A 1 102 ? -14.836 8.484 15.023 1 97.88 102 ARG A N 1
ATOM 819 C CA . ARG A 1 102 ? -15.375 9.25 16.141 1 97.88 102 ARG A CA 1
ATOM 820 C C . ARG A 1 102 ? -16.875 9.047 16.266 1 97.88 102 ARG A C 1
ATOM 822 O O . ARG A 1 102 ? -17.406 8.992 17.391 1 97.88 102 ARG A O 1
ATOM 829 N N . GLU A 1 103 ? -17.562 8.836 15.18 1 97.19 103 GLU A N 1
ATOM 830 C CA . GLU A 1 103 ? -19.016 8.703 15.219 1 97.19 103 GLU A CA 1
ATOM 831 C C . GLU A 1 103 ? -19.438 7.254 15.469 1 97.19 103 GLU A C 1
ATOM 833 O O . GLU A 1 103 ? -20.281 6.988 16.312 1 97.19 103 GLU A O 1
ATOM 838 N N . THR A 1 104 ? -18.859 6.297 14.766 1 97.44 104 THR A N 1
ATOM 839 C CA . THR A 1 104 ? -19.312 4.91 14.82 1 97.44 104 THR A CA 1
ATOM 840 C C . THR A 1 104 ? -18.562 4.141 15.906 1 97.44 104 THR A C 1
ATOM 842 O O . THR A 1 104 ? -18.969 3.043 16.297 1 97.44 104 THR A O 1
ATOM 845 N N . ALA A 1 105 ? -17.438 4.609 16.266 1 97.5 105 ALA A N 1
ATOM 846 C CA . ALA A 1 105 ? -16.547 4.016 17.266 1 97.5 105 ALA A CA 1
ATOM 847 C C . ALA A 1 105 ? -15.875 2.764 16.719 1 97.5 105 ALA A C 1
ATOM 849 O O . ALA A 1 105 ? -15.109 2.104 17.422 1 97.5 105 ALA A O 1
ATOM 850 N N . ARG A 1 106 ? -16.109 2.467 15.531 1 97.62 106 ARG A N 1
ATOM 851 C CA . ARG A 1 106 ? -15.461 1.312 14.914 1 97.62 106 ARG A CA 1
ATOM 852 C C . ARG A 1 106 ? -13.984 1.583 14.656 1 97.62 106 ARG A C 1
ATOM 854 O O . ARG A 1 106 ? -13.586 2.734 14.477 1 97.62 106 ARG A O 1
ATOM 861 N N . ILE A 1 107 ? -13.227 0.477 14.633 1 97.94 107 ILE A N 1
ATOM 862 C CA . ILE A 1 107 ? -11.773 0.592 14.531 1 97.94 107 ILE A CA 1
ATOM 863 C C . ILE A 1 107 ? -11.32 0.211 13.125 1 97.94 107 ILE A C 1
ATOM 865 O O . ILE A 1 107 ? -11.789 -0.783 12.562 1 97.94 107 ILE A O 1
ATOM 869 N N . ALA A 1 108 ? -10.539 1.05 12.531 1 98 108 ALA A N 1
ATOM 870 C CA . ALA A 1 108 ? -9.773 0.708 11.336 1 98 108 ALA A CA 1
ATOM 871 C C . ALA A 1 108 ? -8.336 0.324 11.688 1 98 108 ALA A C 1
ATOM 873 O O . ALA A 1 108 ? -7.586 1.138 12.234 1 98 108 ALA A O 1
ATOM 874 N N . ASP A 1 109 ? -7.965 -0.87 11.398 1 98.25 109 ASP A N 1
ATOM 875 C CA . ASP A 1 109 ? -6.645 -1.449 11.633 1 98.25 109 ASP A CA 1
ATOM 876 C C . ASP A 1 109 ? -5.914 -1.713 10.32 1 98.25 109 ASP A C 1
ATOM 878 O O . ASP A 1 109 ? -6.488 -2.285 9.391 1 98.25 109 ASP A O 1
ATOM 882 N N . SER A 1 110 ? -4.652 -1.251 10.258 1 98.5 110 SER A N 1
ATOM 883 C CA . SER A 1 110 ? -4.035 -1.298 8.938 1 98.5 110 SER A CA 1
ATOM 884 C C . SER A 1 110 ? -2.514 -1.3 9.031 1 98.5 110 SER A C 1
ATOM 886 O O . SER A 1 110 ? -1.934 -0.501 9.773 1 98.5 110 SER A O 1
ATOM 888 N N . ASP A 1 111 ? -1.852 -2.227 8.344 1 98.62 111 ASP A N 1
ATOM 889 C CA . ASP A 1 111 ? -0.491 -1.944 7.895 1 98.62 111 ASP A CA 1
ATOM 890 C C . ASP A 1 111 ? -0.479 -0.846 6.836 1 98.62 111 ASP A C 1
ATOM 892 O O . ASP A 1 111 ? -1.471 -0.644 6.133 1 98.62 111 ASP A O 1
ATOM 896 N N . PHE A 1 112 ? 0.621 -0.117 6.762 1 98.62 112 PHE A N 1
ATOM 897 C CA . PHE A 1 112 ? 0.722 0.891 5.715 1 98.62 112 PHE A CA 1
ATOM 898 C C . PHE A 1 112 ? 2.125 0.916 5.121 1 98.62 112 PHE A C 1
ATOM 900 O O . PHE A 1 112 ? 3.076 0.435 5.738 1 98.62 112 PHE A O 1
ATOM 907 N N . LEU A 1 113 ? 2.254 1.364 3.938 1 98.75 113 LEU A N 1
ATOM 908 C CA . LEU A 1 113 ? 3.488 1.715 3.244 1 98.75 113 LEU A CA 1
ATOM 909 C C . LEU A 1 113 ? 3.35 3.059 2.535 1 98.75 113 LEU A C 1
ATOM 911 O O . LEU A 1 113 ? 2.48 3.227 1.677 1 98.75 113 LEU A O 1
ATOM 915 N N . ALA A 1 114 ? 4.129 4.008 2.936 1 98.62 114 ALA A N 1
ATOM 916 C CA . ALA A 1 114 ? 4.199 5.312 2.287 1 98.62 114 ALA A CA 1
ATOM 917 C C . ALA A 1 114 ? 5.438 5.418 1.398 1 98.62 114 ALA A C 1
ATOM 919 O O . ALA A 1 114 ? 6.535 5.035 1.807 1 98.62 114 ALA A O 1
ATOM 920 N N . ARG A 1 115 ? 5.23 5.801 0.218 1 98.69 115 ARG A N 1
ATOM 921 C CA . ARG A 1 115 ? 6.332 6.105 -0.688 1 98.69 115 ARG A CA 1
ATOM 922 C C . ARG A 1 115 ? 6.484 7.613 -0.876 1 98.69 115 ARG A C 1
ATOM 924 O O . ARG A 1 115 ? 5.527 8.297 -1.243 1 98.69 115 ARG A O 1
ATOM 931 N N . PHE A 1 116 ? 7.676 8.125 -0.63 1 98.25 116 PHE A N 1
ATOM 932 C CA . PHE A 1 116 ? 8 9.531 -0.87 1 98.25 116 PHE A CA 1
ATOM 933 C C . PHE A 1 116 ? 9.023 9.664 -1.988 1 98.25 116 PHE A C 1
ATOM 935 O O . PHE A 1 116 ? 10.031 8.945 -2.004 1 98.25 116 PHE A O 1
ATOM 942 N N . GLU A 1 117 ? 8.758 10.508 -2.928 1 98.12 117 GLU A N 1
ATOM 943 C CA . GLU A 1 117 ? 9.766 10.961 -3.885 1 98.12 117 GLU A CA 1
ATOM 944 C C . GLU A 1 117 ? 10.516 12.18 -3.359 1 98.12 117 GLU A C 1
ATOM 946 O O . GLU A 1 117 ? 9.906 13.141 -2.9 1 98.12 117 GLU A O 1
ATOM 951 N N . MET A 1 118 ? 11.805 12.07 -3.475 1 97 118 MET A N 1
ATOM 952 C CA . MET A 1 118 ? 12.664 13.125 -2.939 1 97 118 MET A CA 1
ATOM 953 C C . MET A 1 118 ? 13.266 13.961 -4.062 1 97 118 MET A C 1
ATOM 955 O O . MET A 1 118 ? 13.648 13.422 -5.105 1 97 118 MET A O 1
ATOM 959 N N . ARG A 1 119 ? 13.273 15.211 -3.836 1 94.88 119 ARG A N 1
ATOM 960 C CA . ARG A 1 119 ? 13.961 16.172 -4.691 1 94.88 119 ARG A CA 1
ATOM 961 C C . ARG A 1 119 ? 14.742 17.188 -3.859 1 94.88 119 ARG A C 1
ATOM 963 O O . ARG A 1 119 ? 14.156 17.922 -3.064 1 94.88 119 ARG A O 1
ATOM 970 N N . ASP A 1 120 ? 16.031 17.141 -4.094 1 88.25 120 ASP A N 1
ATOM 971 C CA . ASP A 1 120 ? 16.906 18.062 -3.385 1 88.25 120 ASP A CA 1
ATOM 972 C C . ASP A 1 120 ? 16.719 17.953 -1.872 1 88.25 120 ASP A C 1
ATOM 974 O O . ASP A 1 120 ? 16.578 18.953 -1.176 1 88.25 120 ASP A O 1
ATOM 978 N N . GLY A 1 121 ? 16.531 16.75 -1.419 1 89.06 121 GLY A N 1
ATOM 979 C CA . GLY A 1 121 ? 16.453 16.469 0.005 1 89.06 121 GLY A CA 1
ATOM 980 C C . GLY A 1 121 ? 15.102 16.781 0.606 1 89.06 121 GLY A C 1
ATOM 981 O O . GLY A 1 121 ? 14.93 16.719 1.824 1 89.06 121 GLY A O 1
ATOM 982 N N . ARG A 1 122 ? 14.227 17.094 -0.252 1 95.31 122 ARG A N 1
ATOM 983 C CA . ARG A 1 122 ? 12.875 17.438 0.207 1 95.31 122 ARG A CA 1
ATOM 984 C C . ARG A 1 122 ? 11.844 16.5 -0.411 1 95.31 122 ARG A C 1
ATOM 986 O O . ARG A 1 122 ? 12.055 15.961 -1.497 1 95.31 122 ARG A O 1
ATOM 993 N N . ILE A 1 123 ? 10.758 16.344 0.281 1 97.62 123 ILE A N 1
ATOM 994 C CA . ILE A 1 123 ? 9.688 15.477 -0.211 1 97.62 123 ILE A CA 1
ATOM 995 C C . ILE A 1 123 ? 8.914 16.188 -1.321 1 97.62 123 ILE A C 1
ATOM 997 O O . ILE A 1 123 ? 8.281 17.219 -1.084 1 97.62 123 ILE A O 1
ATOM 1001 N N . ALA A 1 124 ? 8.953 15.641 -2.463 1 97.62 124 ALA A N 1
ATOM 1002 C CA . ALA A 1 124 ? 8.273 16.25 -3.604 1 97.62 124 ALA A CA 1
ATOM 1003 C C . ALA A 1 124 ? 6.891 15.633 -3.807 1 97.62 124 ALA A C 1
ATOM 1005 O O . ALA A 1 124 ? 5.973 16.312 -4.277 1 97.62 124 ALA A O 1
ATOM 1006 N N . CYS A 1 125 ? 6.797 14.367 -3.574 1 97.38 125 CYS A N 1
ATOM 1007 C CA . CYS A 1 125 ? 5.5 13.711 -3.676 1 97.38 125 CYS A CA 1
ATOM 1008 C C . CYS A 1 125 ? 5.43 12.5 -2.752 1 97.38 125 CYS A C 1
ATOM 1010 O O . CYS A 1 125 ? 6.461 11.938 -2.379 1 97.38 125 CYS A O 1
ATOM 1012 N N . GLY A 1 126 ? 4.254 12.18 -2.336 1 98.06 126 GLY A N 1
ATOM 1013 C CA . GLY A 1 126 ? 3.994 11.016 -1.503 1 98.06 126 GLY A CA 1
ATOM 1014 C C . GLY A 1 126 ? 2.764 10.242 -1.929 1 98.06 126 GLY A C 1
ATOM 1015 O O . GLY A 1 126 ? 1.803 10.82 -2.439 1 98.06 126 GLY A O 1
ATOM 1016 N N . GLN A 1 127 ? 2.824 8.977 -1.781 1 98.69 127 GLN A N 1
ATOM 1017 C CA . GLN A 1 127 ? 1.654 8.117 -1.911 1 98.69 127 GLN A CA 1
ATOM 1018 C C . GLN A 1 127 ? 1.577 7.113 -0.76 1 98.69 127 GLN A C 1
ATOM 1020 O O . GLN A 1 127 ? 2.578 6.488 -0.407 1 98.69 127 GLN A O 1
ATOM 1025 N N . PHE A 1 128 ? 0.389 7.078 -0.144 1 98.75 128 PHE A N 1
ATOM 1026 C CA . PHE A 1 128 ? 0.146 6.305 1.068 1 98.75 128 PHE A CA 1
ATOM 1027 C C . PHE A 1 128 ? -0.785 5.133 0.785 1 98.75 128 PHE A C 1
ATOM 1029 O O . PHE A 1 128 ? -1.93 5.328 0.371 1 98.75 128 PHE A O 1
ATOM 1036 N N . TYR A 1 129 ? -0.298 3.912 0.981 1 98.81 129 TYR A N 1
ATOM 1037 C CA . TYR A 1 129 ? -1.072 2.693 0.775 1 98.81 129 TYR A CA 1
ATOM 1038 C C . TYR A 1 129 ? -1.488 2.08 2.105 1 98.81 129 TYR A C 1
ATOM 1040 O O . TYR A 1 129 ? -0.664 1.929 3.012 1 98.81 129 TYR A O 1
ATOM 1048 N N . GLU A 1 130 ? -2.75 1.763 2.191 1 98.69 130 GLU A N 1
ATOM 1049 C CA . GLU A 1 130 ? -3.322 1.279 3.445 1 98.69 130 GLU A CA 1
ATOM 1050 C C . GLU A 1 130 ? -4.492 0.335 3.188 1 98.69 130 GLU A C 1
ATOM 1052 O O . GLU A 1 130 ? -4.871 0.106 2.037 1 98.69 130 GLU A O 1
ATOM 1057 N N . ASN A 1 131 ? -4.965 -0.341 4.266 1 98.75 131 ASN A N 1
ATOM 1058 C CA . ASN A 1 131 ? -6.191 -1.133 4.23 1 98.75 131 ASN A CA 1
ATOM 1059 C C . ASN A 1 131 ? -7.426 -0.248 4.094 1 98.75 131 ASN A C 1
ATOM 1061 O O . ASN A 1 131 ? -8.125 0.01 5.074 1 98.75 131 ASN A O 1
ATOM 1065 N N . THR A 1 132 ? -7.754 0.111 2.859 1 98.75 132 THR A N 1
ATOM 1066 C CA . THR A 1 132 ? -8.828 1.06 2.592 1 98.75 132 THR A CA 1
ATOM 1067 C C . THR A 1 132 ? -10.188 0.461 2.967 1 98.75 132 THR A C 1
ATOM 1069 O O . THR A 1 132 ? -11.109 1.188 3.338 1 98.75 132 THR A O 1
ATOM 1072 N N . ALA A 1 133 ? -10.328 -0.831 2.861 1 98.38 133 ALA A N 1
ATOM 1073 C CA . ALA A 1 133 ? -11.57 -1.481 3.26 1 98.38 133 ALA A CA 1
ATOM 1074 C C . ALA A 1 133 ? -11.891 -1.2 4.727 1 98.38 133 ALA A C 1
ATOM 1076 O O . ALA A 1 133 ? -13.031 -0.861 5.062 1 98.38 133 ALA A O 1
ATOM 1077 N N . ALA A 1 134 ? -10.891 -1.328 5.547 1 98.25 134 ALA A N 1
ATOM 1078 C CA . ALA A 1 134 ? -11.086 -1.09 6.973 1 98.25 134 ALA A CA 1
ATOM 1079 C C . ALA A 1 134 ? -11.461 0.365 7.242 1 98.25 134 ALA A C 1
ATOM 1081 O O . ALA A 1 134 ? -12.352 0.644 8.047 1 98.25 134 ALA A O 1
ATOM 1082 N N . VAL A 1 135 ? -10.734 1.274 6.594 1 98.44 135 VAL A N 1
ATOM 1083 C CA . VAL A 1 135 ? -11 2.697 6.785 1 98.44 135 VAL A CA 1
ATOM 1084 C C . VAL A 1 135 ? -12.414 3.031 6.309 1 98.44 135 VAL A C 1
ATOM 1086 O O . VAL A 1 135 ? -13.164 3.703 7.016 1 98.44 135 VAL A O 1
ATOM 1089 N N . ALA A 1 136 ? -12.773 2.545 5.145 1 98 136 ALA A N 1
ATOM 1090 C CA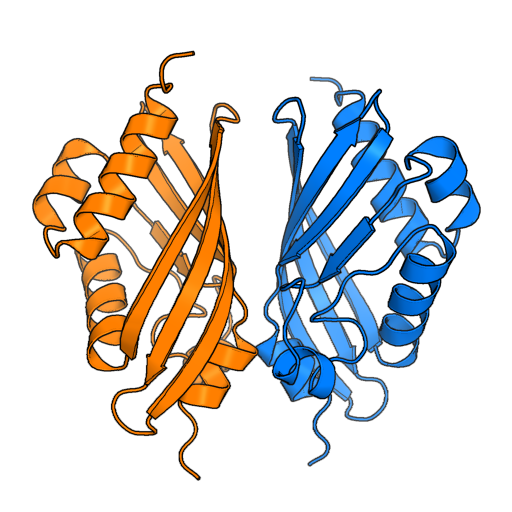 . ALA A 1 136 ? -14.102 2.799 4.586 1 98 136 ALA A CA 1
ATOM 1091 C C . ALA A 1 136 ? -15.188 2.168 5.449 1 98 136 ALA A C 1
ATOM 1093 O O . ALA A 1 136 ? -16.219 2.785 5.699 1 98 136 ALA A O 1
ATOM 1094 N N . ASP A 1 137 ? -15 0.97 5.879 1 96.81 137 ASP A N 1
ATOM 1095 C CA . ASP A 1 137 ? -16 0.233 6.641 1 96.81 137 ASP A CA 1
ATOM 1096 C C . ASP A 1 137 ? -16.281 0.91 7.98 1 96.81 137 ASP A C 1
ATOM 1098 O O . ASP A 1 137 ? -17.422 0.93 8.445 1 96.81 137 ASP A O 1
ATOM 1102 N N . ALA A 1 138 ? -15.203 1.394 8.594 1 97.19 138 ALA A N 1
ATOM 1103 C CA . ALA A 1 138 ? -15.359 2.035 9.898 1 97.19 138 ALA A CA 1
ATOM 1104 C C . ALA A 1 138 ? -16.25 3.271 9.797 1 97.19 138 ALA A C 1
ATOM 1106 O O . ALA A 1 138 ? -16.828 3.705 10.797 1 97.19 138 ALA A O 1
ATOM 1107 N N . ARG A 1 139 ? -16.328 3.85 8.562 1 95.69 139 ARG A N 1
ATOM 1108 C CA . ARG A 1 139 ? -17.109 5.059 8.344 1 95.69 139 ARG A CA 1
ATOM 1109 C C . ARG A 1 139 ? -18.594 4.727 8.195 1 95.69 139 ARG A C 1
ATOM 1111 O O . ARG A 1 139 ? -19.438 5.613 8.266 1 95.69 139 ARG A O 1
ATOM 1118 N N . ARG A 1 140 ? -18.875 3.504 7.891 1 90.44 140 ARG A N 1
ATOM 1119 C CA . ARG A 1 140 ? -20.25 3.123 7.586 1 90.44 140 ARG A CA 1
ATOM 1120 C C . ARG A 1 140 ? -21.078 3.031 8.859 1 90.44 140 ARG A C 1
ATOM 1122 O O . ARG A 1 140 ? -20.625 2.488 9.867 1 90.44 140 ARG A O 1
ATOM 1129 N N . ALA A 1 141 ? -22.141 3.816 8.859 1 75.75 141 ALA A N 1
ATOM 1130 C CA . ALA A 1 141 ? -23.125 3.781 9.953 1 75.75 141 ALA A CA 1
ATOM 1131 C C . ALA A 1 141 ? -23.922 2.479 9.93 1 75.75 141 ALA A C 1
ATOM 1133 O O . ALA A 1 141 ? -24.109 1.881 8.875 1 75.75 141 ALA A O 1
ATOM 1134 N N . ASP A 1 142 ? -24.047 1.792 10.984 1 61.31 142 ASP A N 1
ATOM 1135 C CA . ASP A 1 142 ? -25 0.686 11.031 1 61.31 142 ASP A CA 1
ATOM 1136 C C . ASP A 1 142 ? -26.344 1.093 10.438 1 61.31 142 ASP A C 1
ATOM 1138 O O . ASP A 1 142 ? -26.719 2.264 10.5 1 61.31 142 ASP A O 1
ATOM 1142 N N . MET B 1 1 ? 20.484 1.761 -17.25 1 58.5 1 MET B N 1
ATOM 1143 C CA . MET B 1 1 ? 21.328 0.923 -16.406 1 58.5 1 MET B CA 1
ATOM 1144 C C . MET B 1 1 ? 20.75 -0.477 -16.266 1 58.5 1 MET B C 1
ATOM 1146 O O . MET B 1 1 ? 19.531 -0.649 -16.297 1 58.5 1 MET B O 1
ATOM 1150 N N . PRO B 1 2 ? 21.5 -1.374 -16.438 1 77.62 2 PRO B N 1
ATOM 1151 C CA . PRO B 1 2 ? 20.984 -2.746 -16.375 1 77.62 2 PRO B CA 1
ATOM 1152 C C . PRO B 1 2 ? 20.25 -3.041 -15.07 1 77.62 2 PRO B C 1
ATOM 1154 O O . PRO B 1 2 ? 20.516 -2.408 -14.047 1 77.62 2 PRO B O 1
ATOM 1157 N N . ASP B 1 3 ? 19.234 -3.873 -15.164 1 88.06 3 ASP B N 1
ATOM 1158 C CA . ASP B 1 3 ? 18.484 -4.297 -13.984 1 88.06 3 ASP B CA 1
ATOM 1159 C C . ASP B 1 3 ? 19.406 -4.992 -12.977 1 88.06 3 ASP B C 1
ATOM 1161 O O . ASP B 1 3 ? 20.297 -5.746 -13.359 1 88.06 3 ASP B O 1
ATOM 1165 N N . THR B 1 4 ? 19.266 -4.578 -11.758 1 92.12 4 THR B N 1
ATOM 1166 C CA . THR B 1 4 ? 19.984 -5.305 -10.711 1 92.12 4 THR B CA 1
A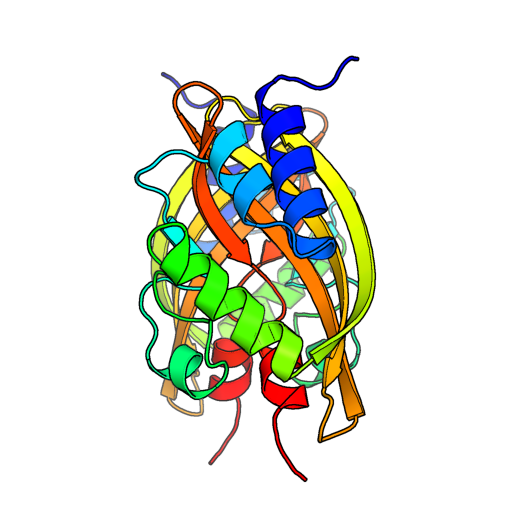TOM 1167 C C . THR B 1 4 ? 19.453 -6.73 -10.586 1 92.12 4 THR B C 1
ATOM 1169 O O . THR B 1 4 ? 18.344 -7.031 -11.039 1 92.12 4 THR B O 1
ATOM 1172 N N . PRO B 1 5 ? 20.281 -7.613 -10.008 1 91.88 5 PRO B N 1
ATOM 1173 C CA . PRO B 1 5 ? 19.781 -8.977 -9.797 1 91.88 5 PRO B CA 1
ATOM 1174 C C . PRO B 1 5 ? 18.484 -9.016 -9.008 1 91.88 5 PRO B C 1
ATOM 1176 O O . PRO B 1 5 ? 17.625 -9.859 -9.281 1 91.88 5 PRO B O 1
ATOM 1179 N N . ASN B 1 6 ? 18.297 -8.141 -8.039 1 94.88 6 ASN B N 1
ATOM 1180 C CA . ASN B 1 6 ? 17.078 -8.078 -7.258 1 94.88 6 ASN B CA 1
ATOM 1181 C C . ASN B 1 6 ? 15.867 -7.734 -8.141 1 94.88 6 ASN B C 1
ATOM 1183 O O . ASN B 1 6 ? 14.812 -8.344 -8.008 1 94.88 6 ASN B O 1
ATOM 1187 N N . ILE B 1 7 ? 16.078 -6.781 -8.992 1 96.12 7 ILE B N 1
ATOM 1188 C CA . ILE B 1 7 ? 14.992 -6.355 -9.875 1 96.12 7 ILE B CA 1
ATOM 1189 C C . ILE B 1 7 ? 14.68 -7.469 -10.875 1 96.12 7 ILE B C 1
ATOM 1191 O O . ILE B 1 7 ? 13.508 -7.711 -11.195 1 96.12 7 ILE B O 1
ATOM 1195 N N . VAL B 1 8 ? 15.703 -8.172 -11.367 1 94.5 8 VAL B N 1
ATOM 1196 C CA . VAL B 1 8 ? 15.5 -9.297 -12.266 1 94.5 8 VAL B CA 1
ATOM 1197 C C . VAL B 1 8 ? 14.656 -10.367 -11.578 1 94.5 8 VAL B C 1
ATOM 1199 O O . VAL B 1 8 ? 13.734 -10.922 -12.188 1 94.5 8 VAL B O 1
ATOM 1202 N N . ALA B 1 9 ? 14.953 -10.609 -10.344 1 94.56 9 ALA B N 1
ATOM 1203 C CA . ALA B 1 9 ? 14.195 -11.594 -9.578 1 94.56 9 ALA B CA 1
ATOM 1204 C C . ALA B 1 9 ? 12.734 -11.164 -9.422 1 94.56 9 ALA B C 1
ATOM 1206 O O . ALA B 1 9 ? 11.82 -11.977 -9.617 1 94.56 9 ALA B O 1
ATOM 1207 N N . ALA B 1 10 ? 12.492 -9.93 -9.055 1 95.38 10 ALA B N 1
ATOM 1208 C CA . ALA B 1 10 ? 11.141 -9.422 -8.883 1 95.38 10 ALA B CA 1
ATOM 1209 C C . ALA B 1 10 ? 10.359 -9.477 -10.195 1 95.38 10 ALA B C 1
ATOM 1211 O O . ALA B 1 10 ? 9.195 -9.883 -10.219 1 95.38 10 ALA B O 1
ATOM 1212 N N . LYS B 1 11 ? 11.031 -9.047 -11.289 1 94.25 11 LYS B N 1
ATOM 1213 C CA . LYS B 1 11 ? 10.406 -9.094 -12.609 1 94.25 11 LYS B CA 1
ATOM 1214 C C . LYS B 1 11 ? 10.055 -10.523 -13 1 94.25 11 LYS B C 1
ATOM 1216 O O . LYS B 1 11 ? 8.961 -10.789 -13.508 1 94.25 11 LYS B O 1
ATOM 1221 N N . GLY B 1 12 ? 11.016 -11.406 -12.797 1 91.94 12 GLY B N 1
ATOM 1222 C CA . GLY B 1 12 ? 10.766 -12.805 -13.086 1 91.94 12 GLY B CA 1
ATOM 1223 C C . GLY B 1 12 ? 9.609 -13.383 -12.289 1 91.94 12 GLY B C 1
ATOM 1224 O O . GLY B 1 12 ? 8.789 -14.125 -12.828 1 91.94 12 GLY B O 1
ATOM 1225 N N . PHE B 1 13 ? 9.539 -13.023 -10.992 1 93.56 13 PHE B N 1
ATOM 1226 C CA . PHE B 1 13 ? 8.477 -13.477 -10.102 1 93.56 13 PHE B CA 1
ATOM 1227 C C . PHE B 1 13 ? 7.113 -13.008 -10.602 1 93.56 13 PHE B C 1
ATOM 1229 O O . PHE B 1 13 ? 6.18 -13.805 -10.711 1 93.56 13 PHE B O 1
ATOM 1236 N N . PHE B 1 14 ? 6.938 -11.742 -10.906 1 89.94 14 PHE B N 1
ATOM 1237 C CA . PHE B 1 14 ? 5.668 -11.18 -11.359 1 89.94 14 PHE B CA 1
ATOM 1238 C C . PHE B 1 14 ? 5.27 -11.766 -12.711 1 89.94 14 PHE B C 1
ATOM 1240 O O . PHE B 1 14 ? 4.094 -12.062 -12.938 1 89.94 14 PHE B O 1
ATOM 1247 N N . SER B 1 15 ? 6.227 -11.93 -13.609 1 86.19 15 SER B N 1
ATOM 1248 C CA . SER B 1 15 ? 5.953 -12.5 -14.922 1 86.19 15 SER B CA 1
ATOM 1249 C C . SER B 1 15 ? 5.441 -13.93 -14.812 1 86.19 15 SER B C 1
ATOM 1251 O O . SER B 1 15 ? 4.488 -14.312 -15.492 1 86.19 15 SER B O 1
ATOM 1253 N N . ALA B 1 16 ? 6.035 -14.672 -13.992 1 82.25 16 ALA B N 1
ATOM 1254 C CA . ALA B 1 16 ? 5.672 -16.078 -13.82 1 82.25 16 ALA B CA 1
ATOM 1255 C C . ALA B 1 16 ? 4.277 -16.203 -13.211 1 82.25 16 ALA B C 1
ATOM 1257 O O . ALA B 1 16 ? 3.529 -17.125 -13.555 1 82.25 16 ALA B O 1
ATOM 1258 N N . GLN B 1 17 ? 3.939 -15.344 -12.32 1 78.5 17 GLN B N 1
ATOM 1259 C CA . GLN B 1 17 ? 2.615 -15.359 -11.703 1 78.5 17 GLN B CA 1
ATOM 1260 C C . GLN B 1 17 ? 1.524 -15.133 -12.75 1 78.5 17 GLN B C 1
ATOM 1262 O O . GLN B 1 17 ? 0.474 -15.773 -12.703 1 78.5 17 GLN B O 1
ATOM 1267 N N . HIS B 1 18 ? 1.732 -14.328 -13.695 1 74.44 18 HIS B N 1
ATOM 1268 C CA . HIS B 1 18 ? 0.757 -13.992 -14.719 1 74.44 18 HIS B CA 1
ATOM 1269 C C . HIS B 1 18 ? 0.599 -15.125 -15.727 1 74.44 18 HIS B C 1
ATOM 1271 O O . HIS B 1 18 ? -0.509 -15.391 -16.203 1 74.44 18 HIS B O 1
ATOM 1277 N N . CYS B 1 19 ? 1.681 -15.867 -15.844 1 70.31 19 CYS B N 1
ATOM 1278 C CA . CYS B 1 19 ? 1.658 -16.922 -16.844 1 70.31 19 CYS B CA 1
ATOM 1279 C C . CYS B 1 19 ? 1.257 -18.266 -16.219 1 70.31 19 CYS B C 1
ATOM 1281 O O . CYS B 1 19 ? 1.104 -19.25 -16.938 1 70.31 19 CYS B O 1
ATOM 1283 N N . GLY B 1 20 ? 0.999 -18.188 -15 1 71.06 20 GLY B N 1
ATOM 1284 C CA . GLY B 1 20 ? 0.558 -19.406 -14.344 1 71.06 20 GLY B CA 1
ATOM 1285 C C . GLY B 1 20 ? 1.683 -20.391 -14.102 1 71.06 20 GLY B C 1
ATOM 1286 O O . GLY B 1 20 ? 1.438 -21.531 -13.711 1 71.06 20 GLY B O 1
ATOM 1287 N N . ASP B 1 21 ? 2.863 -20.016 -14.305 1 79.12 21 ASP B N 1
ATOM 1288 C CA . ASP B 1 21 ? 4 -20.922 -14.117 1 79.12 21 ASP B CA 1
ATOM 1289 C C . ASP B 1 21 ? 4.688 -20.656 -12.781 1 79.12 21 ASP B C 1
ATOM 1291 O O . ASP B 1 21 ? 5.859 -20.266 -12.742 1 79.12 21 ASP B O 1
ATOM 1295 N N . LEU B 1 22 ? 4.09 -21 -11.734 1 81.94 22 LEU B N 1
ATOM 1296 C CA . LEU B 1 22 ? 4.582 -20.703 -10.398 1 81.94 22 LEU B CA 1
ATOM 1297 C C . LEU B 1 22 ? 5.801 -21.562 -10.07 1 81.94 22 LEU B C 1
ATOM 1299 O O . LEU B 1 22 ? 6.699 -21.125 -9.352 1 81.94 22 LEU B O 1
ATOM 1303 N N . ASP B 1 23 ? 5.852 -22.641 -10.672 1 82.94 23 ASP B N 1
ATOM 1304 C CA . ASP B 1 23 ? 6.969 -23.547 -10.375 1 82.94 23 ASP B CA 1
ATOM 1305 C C . ASP B 1 23 ? 8.297 -22.906 -10.773 1 82.94 23 ASP B C 1
ATOM 1307 O O . ASP B 1 23 ? 9.25 -22.906 -9.992 1 82.94 23 ASP B O 1
ATOM 1311 N N . ASP B 1 24 ? 8.344 -22.406 -11.906 1 81.62 24 ASP B N 1
ATOM 1312 C CA . ASP B 1 24 ? 9.57 -21.781 -12.383 1 81.62 24 ASP B CA 1
ATOM 1313 C C . ASP B 1 24 ? 9.922 -20.547 -11.539 1 81.62 24 ASP B C 1
ATOM 1315 O O . ASP B 1 24 ? 11.086 -20.328 -11.203 1 81.62 24 ASP B O 1
ATOM 1319 N N . ALA B 1 25 ? 8.922 -19.812 -11.219 1 82.69 25 ALA B N 1
ATOM 1320 C CA . ALA B 1 25 ? 9.164 -18.609 -10.406 1 82.69 25 ALA B CA 1
ATOM 1321 C C . ALA B 1 25 ? 9.758 -18.984 -9.055 1 82.69 25 ALA B C 1
ATOM 1323 O O . ALA B 1 25 ? 10.703 -18.359 -8.586 1 82.69 25 ALA B O 1
ATOM 1324 N N . PHE B 1 26 ? 9.234 -19.953 -8.406 1 88 26 PHE B N 1
ATOM 1325 C CA . PHE B 1 26 ? 9.672 -20.344 -7.066 1 88 26 PHE B CA 1
ATOM 1326 C C . PHE B 1 26 ? 11.039 -21.016 -7.113 1 88 26 PHE B C 1
ATOM 1328 O O . PHE B 1 26 ? 11.836 -20.875 -6.18 1 88 26 PHE B O 1
ATOM 1335 N N . CYS B 1 27 ? 11.25 -21.703 -8.133 1 85.19 27 CYS B N 1
ATOM 1336 C CA . CYS B 1 27 ? 12.555 -22.344 -8.258 1 85.19 27 CYS B CA 1
ATOM 1337 C C . CYS B 1 27 ? 13.648 -21.297 -8.508 1 85.19 27 CYS B C 1
ATOM 1339 O O . CYS B 1 27 ? 14.703 -21.344 -7.883 1 85.19 27 CYS B O 1
ATOM 1341 N N . ASP B 1 28 ? 13.422 -20.359 -9.258 1 88.56 28 ASP B N 1
ATOM 1342 C CA . ASP B 1 28 ? 14.484 -19.484 -9.75 1 88.56 28 ASP B CA 1
ATOM 1343 C C . ASP B 1 28 ? 14.617 -18.25 -8.867 1 88.56 28 ASP B C 1
ATOM 1345 O O . ASP B 1 28 ? 15.727 -17.734 -8.672 1 88.56 28 ASP B O 1
ATOM 1349 N N . TYR B 1 29 ? 13.531 -17.75 -8.297 1 93.62 29 TYR B N 1
ATOM 1350 C CA . TYR B 1 29 ? 13.594 -16.391 -7.801 1 93.62 29 TYR B CA 1
ATOM 1351 C C . TYR B 1 29 ? 13.188 -16.328 -6.332 1 93.62 29 TYR B C 1
ATOM 1353 O O . TYR B 1 29 ? 13.352 -15.289 -5.684 1 93.62 29 TYR B O 1
ATOM 1361 N N . VAL B 1 30 ? 12.727 -17.422 -5.762 1 95 30 VAL B N 1
ATOM 1362 C CA . VAL B 1 30 ? 12.078 -17.328 -4.457 1 95 30 VAL B CA 1
ATOM 1363 C C . VAL B 1 30 ? 12.828 -18.188 -3.441 1 95 30 VAL B C 1
ATOM 1365 O O . VAL B 1 30 ? 13.219 -19.312 -3.742 1 95 30 VAL B O 1
ATOM 1368 N N . HIS B 1 31 ? 13 -17.594 -2.303 1 94.31 31 HIS B N 1
ATOM 1369 C CA . HIS B 1 31 ? 13.633 -18.297 -1.191 1 94.31 31 HIS B CA 1
ATOM 1370 C C . HIS B 1 31 ? 12.711 -19.375 -0.624 1 94.31 31 HIS B C 1
ATOM 1372 O O . HIS B 1 31 ? 11.492 -19.188 -0.579 1 94.31 31 HIS B O 1
ATOM 1378 N N . PRO B 1 32 ? 13.188 -20.453 -0.072 1 90.25 32 PRO B N 1
ATOM 1379 C CA . PRO B 1 32 ? 12.367 -21.547 0.452 1 90.25 32 PRO B CA 1
ATOM 1380 C C . PRO B 1 32 ? 11.484 -21.109 1.618 1 90.25 32 PRO B C 1
ATOM 1382 O O . PRO B 1 32 ? 10.422 -21.703 1.849 1 90.25 32 PRO B O 1
ATOM 1385 N N . ASP B 1 33 ? 11.867 -20.125 2.338 1 91.44 33 ASP B N 1
ATOM 1386 C CA . ASP B 1 33 ? 11.109 -19.625 3.482 1 91.44 33 ASP B CA 1
ATOM 1387 C C . ASP B 1 33 ? 10.18 -18.484 3.07 1 91.44 33 ASP B C 1
ATOM 1389 O O . ASP B 1 33 ? 9.812 -17.641 3.896 1 91.44 33 ASP B O 1
ATOM 1393 N N . PHE B 1 34 ? 9.781 -18.562 1.957 1 96.56 34 PHE B N 1
ATOM 1394 C CA . PHE B 1 34 ? 8.969 -17.516 1.354 1 96.56 34 PHE B CA 1
ATOM 1395 C C . PHE B 1 34 ? 7.66 -17.328 2.115 1 96.56 34 PHE B C 1
ATOM 1397 O O . PHE B 1 34 ? 7.004 -18.312 2.465 1 96.56 34 PHE B O 1
ATOM 1404 N N . ARG B 1 35 ? 7.301 -16.031 2.389 1 97.69 35 ARG B N 1
ATOM 1405 C CA . ARG B 1 35 ? 6.02 -15.609 2.943 1 97.69 35 ARG B CA 1
ATOM 1406 C C . ARG B 1 35 ? 5.438 -14.438 2.164 1 97.69 35 ARG B C 1
ATOM 1408 O O . ARG B 1 35 ? 6.184 -13.602 1.647 1 97.69 35 ARG B O 1
ATOM 1415 N N . PHE B 1 36 ? 4.18 -14.414 2.15 1 98.12 36 PHE B N 1
ATOM 1416 C CA . PHE B 1 36 ? 3.529 -13.359 1.385 1 98.12 36 PHE B CA 1
ATOM 1417 C C . PHE B 1 36 ? 2.262 -12.883 2.084 1 98.12 36 PHE B C 1
ATOM 1419 O O . PHE B 1 36 ? 1.503 -13.695 2.621 1 98.12 36 PHE B O 1
ATOM 1426 N N . VAL B 1 37 ? 2.09 -11.609 2.107 1 98.75 37 VAL B N 1
ATOM 1427 C CA . VAL B 1 37 ? 0.929 -11 2.746 1 98.75 37 VAL B CA 1
ATOM 1428 C C . VAL B 1 37 ? 0.266 -10.016 1.78 1 98.75 37 VAL B C 1
ATOM 1430 O O . VAL B 1 37 ? 0.951 -9.281 1.063 1 98.75 37 VAL B O 1
ATOM 1433 N N . VAL B 1 38 ? -1.055 -10.133 1.728 1 98.56 38 VAL B N 1
ATOM 1434 C CA . VAL B 1 38 ? -1.809 -9.086 1.043 1 98.56 38 VAL B CA 1
ATOM 1435 C C . VAL B 1 38 ? -2.398 -8.117 2.066 1 98.56 38 VAL B C 1
ATOM 1437 O O . VAL B 1 38 ? -3.234 -8.508 2.887 1 98.56 38 VAL B O 1
ATOM 1440 N N . SER B 1 39 ? -1.926 -6.883 1.989 1 98.31 39 SER B N 1
ATOM 1441 C CA . SER B 1 39 ? -2.328 -5.738 2.799 1 98.31 39 SER B CA 1
ATOM 1442 C C . SER B 1 39 ? -1.849 -5.883 4.238 1 98.31 39 SER B C 1
ATOM 1444 O O . SER B 1 39 ? -0.886 -5.23 4.648 1 98.31 39 SER B O 1
ATOM 1446 N N . CYS B 1 40 ? -2.465 -6.82 5.039 1 98.06 40 CYS B N 1
ATOM 1447 C CA . CYS B 1 40 ? -2.121 -6.988 6.445 1 98.06 40 CYS B CA 1
ATOM 1448 C C . CYS B 1 40 ? -1.85 -8.453 6.77 1 98.06 40 CYS B C 1
ATOM 1450 O O . CYS B 1 40 ? -2.459 -9.344 6.18 1 98.06 40 CYS B O 1
ATOM 1452 N N . ALA B 1 41 ? -0.987 -8.664 7.777 1 95 41 ALA B N 1
ATOM 1453 C CA . ALA B 1 41 ? -0.599 -10.023 8.133 1 95 41 ALA B CA 1
ATOM 1454 C C . ALA B 1 41 ? -1.574 -10.633 9.141 1 95 41 ALA B C 1
ATOM 1456 O O . ALA B 1 41 ? -1.639 -11.852 9.297 1 95 41 ALA B O 1
ATOM 1457 N N . CYS B 1 42 ? -2.254 -9.852 9.875 1 94.56 42 CYS B N 1
ATOM 1458 C CA . CYS B 1 42 ? -3.168 -10.289 10.922 1 94.56 42 CYS B CA 1
ATOM 1459 C C . CYS B 1 42 ? -4.379 -9.367 11.016 1 94.56 42 CYS B C 1
ATOM 1461 O O . CYS B 1 42 ? -4.367 -8.391 11.758 1 94.56 42 CYS B O 1
ATOM 1463 N N . ASN B 1 43 ? -5.352 -9.742 10.281 1 98.06 43 ASN B N 1
ATOM 1464 C CA . ASN B 1 43 ? -6.562 -8.938 10.219 1 98.06 43 ASN B CA 1
ATOM 1465 C C . ASN B 1 43 ? -7.785 -9.789 9.883 1 98.06 43 ASN B C 1
ATOM 1467 O O . ASN B 1 43 ? -8.031 -10.094 8.711 1 98.06 43 ASN B O 1
ATOM 1471 N N . ASP B 1 44 ? -8.539 -10.078 10.875 1 96.62 44 ASP B N 1
ATOM 1472 C CA . ASP B 1 44 ? -9.68 -10.977 10.727 1 96.62 44 ASP B CA 1
ATOM 1473 C C . ASP B 1 44 ? -10.75 -10.359 9.836 1 96.62 44 ASP B C 1
ATOM 1475 O O . ASP B 1 44 ? -11.375 -11.062 9.031 1 96.62 44 ASP B O 1
ATOM 1479 N N . GLU B 1 45 ? -10.984 -9.148 9.953 1 96.25 45 GLU B N 1
ATOM 1480 C CA . GLU B 1 45 ? -12.008 -8.477 9.156 1 96.25 45 GLU B CA 1
ATOM 1481 C C . GLU B 1 45 ? -11.648 -8.484 7.676 1 96.25 45 GLU B C 1
ATOM 1483 O O . GLU B 1 45 ? -12.5 -8.742 6.824 1 96.25 45 GLU B O 1
ATOM 1488 N N . LEU B 1 46 ? -10.398 -8.211 7.402 1 97.94 46 LEU B N 1
ATOM 1489 C CA . LEU B 1 46 ? -9.953 -8.227 6.016 1 97.94 46 LEU B CA 1
ATOM 1490 C C . LEU B 1 46 ? -10.055 -9.633 5.434 1 97.94 46 LEU B C 1
ATOM 1492 O O . LEU B 1 46 ? -10.453 -9.805 4.281 1 97.94 46 LEU B O 1
ATOM 1496 N N . ARG B 1 47 ? -9.695 -10.609 6.266 1 97.06 47 ARG B N 1
ATOM 1497 C CA . ARG B 1 47 ? -9.789 -12 5.836 1 97.06 47 ARG B CA 1
ATOM 1498 C C . ARG B 1 47 ? -11.219 -12.359 5.457 1 97.06 47 ARG B C 1
ATOM 1500 O O . ARG B 1 47 ? -11.445 -13.102 4.5 1 97.06 47 ARG B O 1
ATOM 1507 N N . ALA B 1 48 ? -12.156 -11.844 6.145 1 96.5 48 ALA B N 1
ATOM 1508 C CA . ALA B 1 48 ? -13.562 -12.102 5.867 1 96.5 48 ALA B CA 1
ATOM 1509 C C . ALA B 1 48 ? -14 -11.422 4.57 1 96.5 48 ALA B C 1
ATOM 1511 O O . ALA B 1 48 ? -14.852 -11.945 3.85 1 96.5 48 ALA B O 1
ATOM 1512 N N . ALA B 1 49 ? -13.414 -10.344 4.242 1 96.62 49 ALA B N 1
ATOM 1513 C CA . ALA B 1 49 ? -13.82 -9.547 3.084 1 96.62 49 ALA B CA 1
ATOM 1514 C C . ALA B 1 49 ? -13.109 -10.023 1.817 1 96.62 49 ALA B C 1
ATOM 1516 O O . ALA B 1 49 ? -13.688 -9.992 0.729 1 96.62 49 ALA B O 1
ATOM 1517 N N . ILE B 1 50 ? -11.883 -10.383 1.921 1 98.25 50 ILE B N 1
ATOM 1518 C CA . ILE B 1 50 ? -11.039 -10.844 0.825 1 98.25 50 ILE B CA 1
ATOM 1519 C C . ILE B 1 50 ? -10.367 -12.164 1.209 1 98.25 50 ILE B C 1
ATOM 1521 O O . ILE B 1 50 ? -9.391 -12.164 1.965 1 98.25 50 ILE B O 1
ATOM 1525 N N . PRO B 1 51 ? -10.711 -13.188 0.635 1 97.62 51 PRO B N 1
ATOM 1526 C CA . PRO B 1 51 ? -10.336 -14.523 1.104 1 97.62 51 PRO B CA 1
ATOM 1527 C C . PRO B 1 51 ? -8.828 -14.758 1.081 1 97.62 51 PRO B C 1
ATOM 1529 O O . PRO B 1 51 ? -8.336 -15.703 1.707 1 97.62 51 PRO B O 1
ATOM 1532 N N . TRP B 1 52 ? -8.086 -14.023 0.341 1 98.06 52 TRP B N 1
ATOM 1533 C CA . TRP B 1 52 ? -6.645 -14.234 0.237 1 98.06 52 TRP B CA 1
ATOM 1534 C C . TRP B 1 52 ? -5.879 -13.086 0.888 1 98.06 52 TRP B C 1
ATOM 1536 O O . TRP B 1 52 ? -4.684 -12.914 0.648 1 98.06 52 TRP B O 1
ATOM 1546 N N . ALA B 1 53 ? -6.527 -12.234 1.648 1 98.5 53 ALA B N 1
ATOM 1547 C CA . ALA B 1 53 ? -5.871 -11.102 2.305 1 98.5 53 ALA B CA 1
ATOM 1548 C C . ALA B 1 53 ? -6.008 -11.195 3.82 1 98.5 53 ALA B C 1
ATOM 1550 O O . ALA B 1 53 ? -6.84 -11.953 4.332 1 98.5 53 ALA B O 1
ATOM 1551 N N . GLY B 1 54 ? -5.18 -10.5 4.5 1 98.25 54 GLY B N 1
ATOM 1552 C CA . GLY B 1 54 ? -5.328 -10.352 5.941 1 98.25 54 GLY B CA 1
ATOM 1553 C C . GLY B 1 54 ? -4.617 -11.438 6.727 1 98.25 54 GLY B C 1
ATOM 1554 O O . GLY B 1 54 ? -4.812 -11.555 7.938 1 98.25 54 GLY B O 1
ATOM 1555 N N . TYR B 1 55 ? -3.854 -12.266 6.039 1 97.94 55 TYR B N 1
ATOM 1556 C CA . TYR B 1 55 ? -3.062 -13.305 6.688 1 97.94 55 TYR B CA 1
ATOM 1557 C C . TYR B 1 55 ? -1.85 -13.672 5.84 1 97.94 55 TYR B C 1
ATOM 1559 O O . TYR B 1 55 ? -1.71 -13.211 4.707 1 97.94 55 TYR B O 1
ATOM 1567 N N . GLU B 1 56 ? -0.958 -14.398 6.469 1 98.06 56 GLU B N 1
ATOM 1568 C CA . GLU B 1 56 ? 0.297 -14.766 5.816 1 98.06 56 GLU B CA 1
ATOM 1569 C C . GLU B 1 56 ? 0.156 -16.078 5.047 1 98.06 56 GLU B C 1
ATOM 1571 O O . GLU B 1 56 ? -0.415 -17.047 5.555 1 98.06 56 GLU B O 1
ATOM 1576 N N . HIS B 1 57 ? 0.604 -16.047 3.783 1 97.88 57 HIS B N 1
ATOM 1577 C CA . HIS B 1 57 ? 0.761 -17.234 2.959 1 97.88 57 HIS B CA 1
ATOM 1578 C C . HIS B 1 57 ? 2.207 -17.734 2.965 1 97.88 57 HIS B C 1
ATOM 1580 O O . HIS B 1 57 ? 3.127 -16.953 2.693 1 97.88 57 HIS B O 1
ATOM 1586 N N . ARG B 1 58 ? 2.316 -19.031 3.191 1 97 58 ARG B N 1
ATOM 1587 C CA . ARG B 1 58 ? 3.676 -19.531 3.361 1 97 58 ARG B CA 1
ATOM 1588 C C . ARG B 1 58 ? 4.062 -20.469 2.221 1 97 58 ARG B C 1
ATOM 1590 O O . ARG B 1 58 ? 3.293 -21.359 1.854 1 97 58 ARG B O 1
ATOM 1597 N N . GLY B 1 59 ? 5.223 -20.188 1.684 1 94.5 59 GLY B N 1
ATOM 1598 C CA . GLY B 1 59 ? 5.812 -21.078 0.696 1 94.5 59 GLY B CA 1
ATOM 1599 C C . GLY B 1 59 ? 5.066 -21.094 -0.624 1 94.5 59 GLY B C 1
ATOM 1600 O O . GLY B 1 59 ? 4.203 -20.234 -0.859 1 94.5 59 GLY B O 1
ATOM 1601 N N . ARG B 1 60 ? 5.512 -22.016 -1.502 1 92.88 60 ARG B N 1
ATOM 1602 C CA . ARG B 1 60 ? 4.934 -22.156 -2.834 1 92.88 60 ARG B CA 1
ATOM 1603 C C . ARG B 1 60 ? 3.453 -22.516 -2.754 1 92.88 60 ARG B C 1
ATOM 1605 O O . ARG B 1 60 ? 2.635 -21.953 -3.484 1 92.88 60 ARG B O 1
ATOM 1612 N N . GLU B 1 61 ? 3.119 -23.359 -1.875 1 93.38 61 GLU B N 1
ATOM 1613 C CA . GLU B 1 61 ? 1.738 -23.812 -1.745 1 93.38 61 GLU B CA 1
ATOM 1614 C C . GLU B 1 61 ? 0.826 -22.672 -1.284 1 93.38 61 GLU B C 1
ATOM 1616 O O . GLU B 1 61 ? -0.291 -22.531 -1.785 1 93.38 61 GLU B O 1
ATOM 1621 N N . GLY B 1 62 ? 1.308 -21.969 -0.284 1 95.19 62 GLY B N 1
ATOM 1622 C CA . GLY B 1 62 ? 0.523 -20.828 0.179 1 95.19 62 GLY B CA 1
ATOM 1623 C C . GLY B 1 62 ? 0.286 -19.797 -0.899 1 95.19 62 GLY B C 1
ATOM 1624 O O . GLY B 1 62 ? -0.829 -19.281 -1.048 1 95.19 62 GLY B O 1
ATOM 1625 N N . TYR B 1 63 ? 1.29 -19.484 -1.633 1 95.31 63 TYR B N 1
ATOM 1626 C CA . TYR B 1 63 ? 1.158 -18.5 -2.699 1 95.31 63 TYR B CA 1
ATOM 1627 C C . TYR B 1 63 ? 0.258 -19.016 -3.814 1 95.31 63 TYR B C 1
ATOM 1629 O O . TYR B 1 63 ? -0.526 -18.266 -4.391 1 95.31 63 TYR B O 1
ATOM 1637 N N . GLN B 1 64 ? 0.393 -20.266 -4.098 1 93.06 64 GLN B N 1
ATOM 1638 C CA . GLN B 1 64 ? -0.477 -20.875 -5.098 1 93.06 64 GLN B CA 1
ATOM 1639 C C . GLN B 1 64 ? -1.941 -20.797 -4.68 1 93.06 64 GLN B C 1
ATOM 1641 O O . GLN B 1 64 ? -2.816 -20.531 -5.508 1 93.06 64 GLN B O 1
ATOM 1646 N N . ARG B 1 65 ? -2.227 -21.047 -3.443 1 94.5 65 ARG B N 1
ATOM 1647 C CA . ARG B 1 65 ? -3.594 -20.922 -2.945 1 94.5 65 ARG B CA 1
ATOM 1648 C C . ARG B 1 65 ? -4.117 -19.5 -3.125 1 94.5 65 ARG B C 1
ATOM 1650 O O . ARG B 1 65 ? -5.258 -19.297 -3.539 1 94.5 65 ARG B O 1
ATOM 1657 N N . LEU B 1 66 ? -3.291 -18.562 -2.781 1 96 66 LEU B N 1
ATOM 1658 C CA . LEU B 1 66 ? -3.645 -17.156 -2.953 1 96 66 LEU B CA 1
ATOM 1659 C C . LEU B 1 66 ? -4.008 -16.859 -4.406 1 96 66 LEU B C 1
ATOM 1661 O O . LEU B 1 66 ? -5.086 -16.328 -4.684 1 96 66 LEU B O 1
ATOM 1665 N N . THR B 1 67 ? -3.127 -17.203 -5.32 1 94.25 67 THR B N 1
ATOM 1666 C CA . THR B 1 67 ? -3.338 -16.875 -6.723 1 94.25 67 THR B CA 1
ATOM 1667 C C . THR B 1 67 ? -4.531 -17.625 -7.293 1 94.25 67 THR B C 1
ATOM 1669 O O . THR B 1 67 ? -5.281 -17.094 -8.109 1 94.25 67 THR B O 1
ATOM 1672 N N . THR B 1 68 ? -4.676 -18.844 -6.879 1 93.88 68 THR B N 1
ATOM 1673 C CA . THR B 1 68 ? -5.832 -19.609 -7.309 1 93.88 68 THR B CA 1
ATOM 1674 C C . THR B 1 68 ? -7.129 -18.938 -6.871 1 93.88 68 THR B C 1
ATOM 1676 O O . THR B 1 68 ? -8.047 -18.75 -7.68 1 93.88 68 THR B O 1
ATOM 1679 N N . LEU B 1 69 ? -7.188 -18.562 -5.609 1 95.31 69 LEU B N 1
ATOM 1680 C CA . LEU B 1 69 ? -8.375 -17.875 -5.102 1 95.31 69 LEU B CA 1
ATOM 1681 C C . LEU B 1 69 ? -8.625 -16.578 -5.867 1 95.31 69 LEU B C 1
ATOM 1683 O O . LEU B 1 69 ? -9.742 -16.344 -6.336 1 95.31 69 LEU B O 1
ATOM 1687 N N . LEU B 1 70 ? -7.594 -15.805 -6.035 1 95.94 70 LEU B N 1
ATOM 1688 C CA . LEU B 1 70 ? -7.699 -14.523 -6.719 1 95.94 70 LEU B CA 1
ATOM 1689 C C . LEU B 1 70 ? -8.211 -14.711 -8.141 1 95.94 70 LEU B C 1
ATOM 1691 O O . LEU B 1 70 ? -9.203 -14.094 -8.539 1 95.94 70 LEU B O 1
ATOM 1695 N N . PHE B 1 71 ? -7.645 -15.609 -8.867 1 94.06 71 PHE B N 1
ATOM 1696 C CA . PHE B 1 71 ? -7.945 -15.695 -10.289 1 94.06 71 PHE B CA 1
ATOM 1697 C C . PHE B 1 71 ? -9.18 -16.547 -10.531 1 94.06 71 PHE B C 1
ATOM 1699 O O . PHE B 1 71 ? -9.742 -16.547 -11.633 1 94.06 71 PHE B O 1
ATOM 1706 N N . SER B 1 72 ? -9.57 -17.297 -9.531 1 95.19 72 SER B N 1
ATOM 1707 C CA . SER B 1 72 ? -10.875 -17.953 -9.625 1 95.19 72 SER B CA 1
ATOM 1708 C C . SER B 1 72 ? -12 -16.922 -9.5 1 95.19 72 SER B C 1
ATOM 1710 O O . SER B 1 72 ? -13.07 -17.109 -10.086 1 95.19 72 SER B O 1
ATOM 1712 N N . GLU B 1 73 ? -11.711 -15.875 -8.867 1 96.56 73 GLU B N 1
ATOM 1713 C CA . GLU B 1 73 ? -12.758 -14.898 -8.602 1 96.56 73 GLU B CA 1
ATOM 1714 C C . GLU B 1 73 ? -12.68 -13.719 -9.57 1 96.56 73 GLU B C 1
ATOM 1716 O O . GLU B 1 73 ? -13.688 -13.078 -9.867 1 96.56 73 GLU B O 1
ATOM 1721 N N . TYR B 1 74 ? -11.484 -13.492 -9.992 1 97 74 TYR B N 1
ATOM 1722 C CA . TYR B 1 74 ? -11.297 -12.273 -10.773 1 97 74 TYR B CA 1
ATOM 1723 C C . TYR B 1 74 ? -10.656 -12.586 -12.117 1 97 74 TYR B C 1
ATOM 1725 O O . TYR B 1 74 ? -9.781 -13.445 -12.211 1 97 74 TYR B O 1
ATOM 1733 N N . GLU B 1 75 ? -11.047 -11.844 -13.094 1 96.94 75 GLU B N 1
ATOM 1734 C CA . GLU B 1 75 ? -10.352 -11.734 -14.375 1 96.94 75 GLU B CA 1
ATOM 1735 C C . GLU B 1 75 ? -9.445 -10.508 -14.406 1 96.94 75 GLU B C 1
ATOM 1737 O O . GLU B 1 75 ? -9.883 -9.398 -14.078 1 96.94 75 GLU B O 1
ATOM 1742 N N . LEU B 1 76 ? -8.281 -10.766 -14.797 1 95.69 76 LEU B N 1
ATOM 1743 C CA . LEU B 1 76 ? -7.355 -9.656 -14.961 1 95.69 76 LEU B CA 1
ATOM 1744 C C . LEU B 1 76 ? -7.609 -8.922 -16.266 1 95.69 76 LEU B C 1
ATOM 1746 O O . LEU B 1 76 ? -7.379 -9.477 -17.344 1 95.69 76 LEU B O 1
ATOM 1750 N N . LEU B 1 77 ? -8.016 -7.645 -16.172 1 97.25 77 LEU B N 1
ATOM 1751 C CA . LEU B 1 77 ? -8.297 -6.848 -17.359 1 97.25 77 LEU B CA 1
ATOM 1752 C C . LEU B 1 77 ? -7.059 -6.066 -17.797 1 97.25 77 LEU B C 1
ATOM 1754 O O . LEU B 1 77 ? -6.848 -5.852 -19 1 97.25 77 LEU B O 1
ATOM 1758 N N . ALA B 1 78 ? -6.363 -5.605 -16.828 1 96.38 78 ALA B N 1
ATOM 1759 C CA . ALA B 1 78 ? -5.156 -4.824 -17.094 1 96.38 78 ALA B CA 1
ATOM 1760 C C . ALA B 1 78 ? -4.203 -4.887 -15.898 1 96.38 78 ALA B C 1
ATOM 1762 O O . ALA B 1 78 ? -4.641 -4.945 -14.742 1 96.38 78 ALA B O 1
ATOM 1763 N N . HIS B 1 79 ? -2.971 -4.934 -16.203 1 95.25 79 HIS B N 1
ATOM 1764 C CA . HIS B 1 79 ? -1.889 -4.852 -15.234 1 95.25 79 HIS B CA 1
ATOM 1765 C C . HIS B 1 79 ? -0.678 -4.125 -15.812 1 95.25 79 HIS B C 1
ATOM 1767 O O . HIS B 1 79 ? -0.194 -4.484 -16.891 1 95.25 79 HIS B O 1
ATOM 1773 N N . GLU B 1 80 ? -0.275 -3.146 -15.133 1 95.19 80 GLU B N 1
ATOM 1774 C CA . GLU B 1 80 ? 0.892 -2.375 -15.555 1 95.19 80 GLU B CA 1
ATOM 1775 C C . GLU B 1 80 ? 1.83 -2.113 -14.375 1 95.19 80 GLU B C 1
ATOM 1777 O O . GLU B 1 80 ? 1.419 -1.542 -13.367 1 95.19 80 GLU B O 1
ATOM 1782 N N . THR B 1 81 ? 3.055 -2.559 -14.484 1 95.94 81 THR B N 1
ATOM 1783 C CA . THR B 1 81 ? 4.09 -2.154 -13.547 1 95.94 81 THR B CA 1
ATOM 1784 C C . THR B 1 81 ? 4.762 -0.863 -14 1 95.94 81 THR B C 1
ATOM 1786 O O . THR B 1 81 ? 5.242 -0.775 -15.133 1 95.94 81 THR B O 1
ATOM 1789 N N . THR B 1 82 ? 4.801 0.1 -13.164 1 95.25 82 THR B N 1
ATOM 1790 C CA . THR B 1 82 ? 5.281 1.415 -13.57 1 95.25 82 THR B CA 1
ATOM 1791 C C . THR B 1 82 ? 6.703 1.651 -13.07 1 95.25 82 THR B C 1
ATOM 1793 O O . THR B 1 82 ? 7.438 2.467 -13.633 1 95.25 82 THR B O 1
ATOM 1796 N N . ARG B 1 83 ? 7.105 0.913 -12.07 1 96.81 83 ARG B N 1
ATOM 1797 C CA . ARG B 1 83 ? 8.422 1.203 -11.516 1 96.81 83 ARG B CA 1
ATOM 1798 C C . ARG B 1 83 ? 8.93 0.039 -10.672 1 96.81 83 ARG B C 1
ATOM 1800 O O . ARG B 1 83 ? 8.156 -0.576 -9.93 1 96.81 83 ARG B O 1
ATOM 1807 N N . TYR B 1 84 ? 10.148 -0.249 -10.805 1 97.56 84 TYR B N 1
ATOM 1808 C CA . TYR B 1 84 ? 10.922 -1.104 -9.914 1 97.56 84 TYR B CA 1
ATOM 1809 C C . TYR B 1 84 ? 12 -0.306 -9.188 1 97.56 84 TYR B C 1
ATOM 1811 O O . TYR B 1 84 ? 12.75 0.444 -9.812 1 97.56 84 TYR B O 1
ATOM 1819 N N . THR B 1 85 ? 12.031 -0.427 -7.945 1 97.88 85 THR B N 1
ATOM 1820 C CA . THR B 1 85 ? 13.062 0.243 -7.156 1 97.88 85 THR B CA 1
ATOM 1821 C C . THR B 1 85 ? 13.859 -0.768 -6.332 1 97.88 85 THR B C 1
ATOM 1823 O O . THR B 1 85 ? 13.297 -1.445 -5.465 1 97.88 85 THR B O 1
ATOM 1826 N N . ASP B 1 86 ? 15.102 -0.896 -6.648 1 97.31 86 ASP B N 1
ATOM 1827 C CA . ASP B 1 86 ? 16 -1.708 -5.84 1 97.31 86 ASP B CA 1
ATOM 1828 C C . ASP B 1 86 ? 16.578 -0.896 -4.684 1 97.31 86 ASP B C 1
ATOM 1830 O O . ASP B 1 86 ? 17.328 0.059 -4.902 1 97.31 86 ASP B O 1
ATOM 1834 N N . ALA B 1 87 ? 16.203 -1.265 -3.461 1 96.88 87 ALA B N 1
ATOM 1835 C CA . ALA B 1 87 ? 16.688 -0.566 -2.273 1 96.88 87 ALA B CA 1
ATOM 1836 C C . ALA B 1 87 ? 17.641 -1.449 -1.467 1 96.88 87 ALA B C 1
ATOM 1838 O O . ALA B 1 87 ? 17.641 -1.398 -0.234 1 96.88 87 ALA B O 1
ATOM 1839 N N . GLY B 1 88 ? 18.328 -2.293 -2.145 1 93.44 88 GLY B N 1
ATOM 1840 C CA . GLY B 1 88 ? 19.25 -3.207 -1.489 1 93.44 88 GLY B CA 1
ATOM 1841 C C . GLY B 1 88 ? 18.594 -4.492 -1.027 1 93.44 88 GLY B C 1
ATOM 1842 O O . GLY B 1 88 ? 18.359 -5.402 -1.827 1 93.44 88 GLY B O 1
ATOM 1843 N N . ASN B 1 89 ? 18.172 -4.441 0.195 1 93.81 89 ASN B N 1
ATOM 1844 C CA . ASN B 1 89 ? 17.562 -5.656 0.726 1 93.81 89 ASN B CA 1
ATOM 1845 C C . ASN B 1 89 ? 16.062 -5.695 0.461 1 93.81 89 ASN B C 1
ATOM 1847 O O . ASN B 1 89 ? 15.398 -6.676 0.797 1 93.81 89 ASN B O 1
ATOM 1851 N N . GLN B 1 90 ? 15.602 -4.656 -0.112 1 97.81 90 GLN B N 1
ATOM 1852 C CA . GLN B 1 90 ? 14.203 -4.625 -0.523 1 97.81 90 GLN B CA 1
ATOM 1853 C C . GLN B 1 90 ? 14.062 -4.195 -1.981 1 97.81 90 GLN B C 1
ATOM 1855 O O . GLN B 1 90 ? 14.875 -3.414 -2.482 1 97.81 90 GLN B O 1
ATOM 1860 N N . VAL B 1 91 ? 13.078 -4.738 -2.609 1 98.25 91 VAL B N 1
ATOM 1861 C CA . VAL B 1 91 ? 12.625 -4.254 -3.908 1 98.25 91 VAL B CA 1
ATOM 1862 C C . VAL B 1 91 ? 11.172 -3.797 -3.807 1 98.25 91 VAL B C 1
ATOM 1864 O O . VAL B 1 91 ? 10.336 -4.484 -3.215 1 98.25 91 VAL B O 1
ATOM 1867 N N . PHE B 1 92 ? 10.977 -2.639 -4.305 1 98.62 92 PHE B N 1
ATOM 1868 C CA . PHE B 1 92 ? 9.617 -2.102 -4.359 1 98.62 92 PHE B CA 1
ATOM 1869 C C . PHE B 1 92 ? 9.109 -2.053 -5.793 1 98.62 92 PHE B C 1
ATOM 1871 O O . PHE B 1 92 ? 9.828 -1.632 -6.699 1 98.62 92 PHE B O 1
ATOM 1878 N N . VAL B 1 93 ? 7.898 -2.523 -5.984 1 98.31 93 VAL B N 1
ATOM 1879 C CA . VAL B 1 93 ? 7.273 -2.555 -7.305 1 98.31 93 VAL B CA 1
ATOM 1880 C C . VAL B 1 93 ? 5.957 -1.783 -7.27 1 98.31 93 VAL B C 1
ATOM 1882 O O . VAL B 1 93 ? 5.09 -2.059 -6.434 1 98.31 93 VAL B O 1
ATOM 1885 N N . GLU B 1 94 ? 5.852 -0.829 -8.109 1 98.31 94 GLU B N 1
ATOM 1886 C CA . GLU B 1 94 ? 4.641 -0.019 -8.18 1 98.31 94 GLU B CA 1
ATOM 1887 C C . GLU B 1 94 ? 3.922 -0.215 -9.516 1 98.31 94 GLU B C 1
ATOM 1889 O O . GLU B 1 94 ? 4.562 -0.459 -10.539 1 98.31 94 GLU B O 1
ATOM 1894 N N . GLY B 1 95 ? 2.609 -0.066 -9.477 1 98 95 GLY B N 1
ATOM 1895 C CA . GLY B 1 95 ? 1.834 -0.178 -10.703 1 98 95 GLY B CA 1
ATOM 1896 C C . GLY B 1 95 ? 0.346 0.025 -10.492 1 98 95 GLY B C 1
ATOM 1897 O O . GLY B 1 95 ? -0.063 0.706 -9.547 1 98 95 GLY B O 1
ATOM 1898 N N . HIS B 1 96 ? -0.349 -0.464 -11.469 1 98.19 96 HIS B N 1
ATOM 1899 C CA . HIS B 1 96 ? -1.802 -0.341 -11.523 1 98.19 96 HIS B CA 1
ATOM 1900 C C . HIS B 1 96 ? -2.441 -1.604 -12.094 1 98.19 96 HIS B C 1
ATOM 1902 O O . HIS B 1 96 ? -1.872 -2.246 -12.977 1 98.19 96 HIS B O 1
ATOM 1908 N N . PHE B 1 97 ? -3.576 -1.949 -11.508 1 97.5 97 PHE B N 1
ATOM 1909 C CA . PHE B 1 97 ? -4.293 -3.076 -12.094 1 97.5 97 PHE B CA 1
ATOM 1910 C C . PHE B 1 97 ? -5.793 -2.801 -12.133 1 97.5 97 PHE B C 1
ATOM 1912 O O . PHE B 1 97 ? -6.289 -1.93 -11.414 1 97.5 97 PHE B O 1
ATOM 1919 N N . ARG B 1 98 ? -6.465 -3.486 -13.047 1 98.06 98 ARG B N 1
ATOM 1920 C CA . ARG B 1 98 ? -7.918 -3.566 -13.133 1 98.06 98 ARG B CA 1
ATOM 1921 C C . ARG B 1 98 ? -8.383 -5.016 -13.172 1 98.06 98 ARG B C 1
ATOM 1923 O O . ARG B 1 98 ? -7.941 -5.793 -14.023 1 98.06 98 ARG B O 1
ATOM 1930 N N . LEU B 1 99 ? -9.234 -5.355 -12.203 1 97.94 99 LEU B N 1
ATOM 1931 C CA . LEU B 1 99 ? -9.805 -6.691 -12.102 1 97.94 99 LEU B CA 1
ATOM 1932 C C . LEU B 1 99 ? -11.32 -6.648 -12.258 1 97.94 99 LEU B C 1
ATOM 1934 O O . LEU B 1 99 ? -11.977 -5.738 -11.75 1 97.94 99 LEU B O 1
ATOM 1938 N N . ARG B 1 100 ? -11.805 -7.625 -13 1 98.5 100 ARG B N 1
ATOM 1939 C CA . ARG B 1 100 ? -13.25 -7.805 -13.078 1 98.5 100 ARG B CA 1
ATOM 1940 C C . ARG B 1 100 ? -13.688 -9.047 -12.297 1 98.5 100 ARG B C 1
ATOM 1942 O O . ARG B 1 100 ? -13.211 -10.148 -12.562 1 98.5 100 ARG B O 1
ATOM 1949 N N . HIS B 1 101 ? -14.555 -8.844 -11.352 1 98.38 101 HIS B N 1
ATOM 1950 C CA . HIS B 1 101 ? -15.078 -10 -10.617 1 98.38 101 HIS B CA 1
ATOM 1951 C C . HIS B 1 101 ? -15.961 -10.867 -11.508 1 98.38 101 HIS B C 1
ATOM 1953 O O . HIS B 1 101 ? -16.875 -10.367 -12.156 1 98.38 101 HIS B O 1
ATOM 1959 N N . ARG B 1 102 ? -15.742 -12.117 -11.484 1 97.88 102 ARG B N 1
ATOM 1960 C CA . ARG B 1 102 ? -16.344 -13.016 -12.469 1 97.88 102 ARG B CA 1
ATOM 1961 C C . ARG B 1 102 ? -17.844 -13.148 -12.227 1 97.88 102 ARG B C 1
ATOM 1963 O O . ARG B 1 102 ? -18.625 -13.25 -13.18 1 97.88 102 ARG B O 1
ATOM 1970 N N . GLU B 1 103 ? -18.281 -13.055 -11.008 1 97.19 103 GLU B N 1
ATOM 1971 C CA . GLU B 1 103 ? -19.688 -13.242 -10.695 1 97.19 103 GLU B CA 1
ATOM 1972 C C . GLU B 1 103 ? -20.469 -11.93 -10.797 1 97.19 103 GLU B C 1
ATOM 1974 O O . GLU B 1 103 ? -21.531 -11.875 -11.406 1 97.19 103 GLU B O 1
ATOM 1979 N N . THR B 1 104 ? -19.953 -10.852 -10.234 1 97.44 104 THR B N 1
ATOM 1980 C CA . THR B 1 104 ? -20.703 -9.602 -10.141 1 97.44 104 THR B CA 1
ATOM 1981 C C . THR B 1 104 ? -20.422 -8.711 -11.352 1 97.44 104 THR B C 1
ATOM 1983 O O . THR B 1 104 ? -21.141 -7.742 -11.594 1 97.44 104 THR B O 1
ATOM 1986 N N . ALA B 1 105 ? -19.344 -8.938 -11.977 1 97.56 105 ALA B N 1
ATOM 1987 C CA . ALA B 1 105 ? -18.859 -8.188 -13.141 1 97.56 105 ALA B CA 1
ATOM 1988 C C . ALA B 1 105 ? -18.359 -6.809 -12.734 1 97.56 105 ALA B C 1
ATOM 1990 O O . ALA B 1 105 ? -17.953 -6.016 -13.594 1 97.56 105 ALA B O 1
ATOM 1991 N N . ARG B 1 106 ? -18.375 -6.535 -11.523 1 97.56 106 ARG B N 1
ATOM 1992 C CA . ARG B 1 106 ? -17.859 -5.254 -11.047 1 97.56 106 ARG B CA 1
ATOM 1993 C C . ARG B 1 106 ? -16.344 -5.188 -11.148 1 97.56 106 ARG B C 1
ATOM 1995 O O . ARG B 1 106 ? -15.672 -6.219 -11.102 1 97.56 106 ARG B O 1
ATOM 2002 N N . ILE B 1 107 ? -15.859 -3.943 -11.281 1 97.94 107 ILE B N 1
ATOM 2003 C CA . ILE B 1 107 ? -14.43 -3.736 -11.523 1 97.94 107 ILE B CA 1
ATOM 2004 C C . ILE B 1 107 ? -13.758 -3.229 -10.25 1 97.94 107 ILE B C 1
ATOM 2006 O O . ILE B 1 107 ? -14.281 -2.342 -9.578 1 97.94 107 ILE B O 1
ATOM 2010 N N . ALA B 1 108 ? -12.703 -3.873 -9.883 1 98 108 ALA B N 1
ATOM 2011 C CA . ALA B 1 108 ? -11.766 -3.34 -8.898 1 98 108 ALA B CA 1
ATOM 2012 C C . ALA B 1 108 ? -10.578 -2.66 -9.578 1 98 108 ALA B C 1
ATOM 2014 O O . ALA B 1 108 ? -9.828 -3.303 -10.312 1 98 108 ALA B O 1
ATOM 2015 N N . ASP B 1 109 ? -10.422 -1.398 -9.359 1 98.25 109 ASP B N 1
ATOM 2016 C CA . ASP B 1 109 ? -9.359 -0.546 -9.891 1 98.25 109 ASP B CA 1
ATOM 2017 C C . ASP B 1 109 ? -8.414 -0.09 -8.781 1 98.25 109 ASP B C 1
ATOM 2019 O O . ASP B 1 109 ? -8.859 0.366 -7.723 1 98.25 109 ASP B O 1
ATOM 2023 N N . SER B 1 110 ? -7.098 -0.255 -9.023 1 98.56 110 SER B N 1
ATOM 2024 C CA . SER B 1 110 ? -6.215 -0.038 -7.883 1 98.56 110 SER B CA 1
ATOM 2025 C C . SER B 1 110 ? -4.797 0.287 -8.336 1 98.56 110 SER B C 1
ATOM 2027 O O . SER B 1 110 ? -4.25 -0.386 -9.211 1 98.56 110 SER B O 1
ATOM 2029 N N . ASP B 1 111 ? -4.211 1.364 -7.793 1 98.62 111 ASP B N 1
ATOM 2030 C CA . ASP B 1 111 ? -2.756 1.396 -7.691 1 98.62 111 ASP B CA 1
ATOM 2031 C C . ASP B 1 111 ? -2.254 0.354 -6.695 1 98.62 111 ASP B C 1
ATOM 2033 O O . ASP B 1 111 ? -2.982 -0.041 -5.781 1 98.62 111 ASP B O 1
ATOM 2037 N N . PHE B 1 112 ? -1.031 -0.119 -6.906 1 98.56 112 PHE B N 1
ATOM 2038 C CA . PHE B 1 112 ? -0.468 -1.054 -5.938 1 98.56 112 PHE B CA 1
ATOM 2039 C C . PHE B 1 112 ? 1.006 -0.752 -5.691 1 98.56 112 PHE B C 1
ATOM 2041 O O . PHE B 1 112 ? 1.654 -0.089 -6.504 1 98.56 112 PHE B O 1
ATOM 2048 N N . LEU B 1 113 ? 1.495 -1.132 -4.582 1 98.75 113 LEU B N 1
ATOM 2049 C CA . LEU B 1 113 ? 2.904 -1.187 -4.203 1 98.75 113 LEU B CA 1
ATOM 20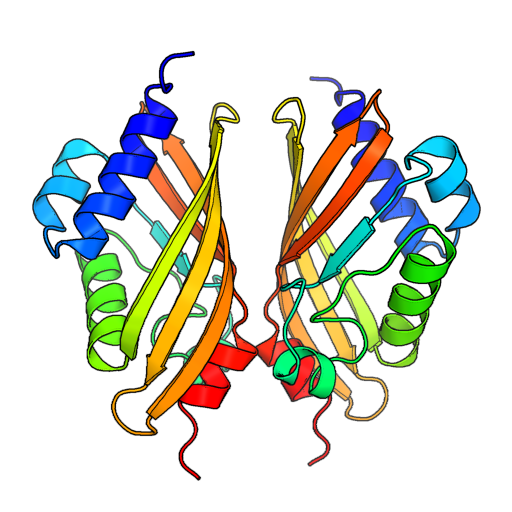50 C C . LEU B 1 113 ? 3.232 -2.508 -3.518 1 98.75 113 LEU B C 1
ATOM 2052 O O . LEU B 1 113 ? 2.641 -2.842 -2.488 1 98.75 113 LEU B O 1
ATOM 2056 N N . ALA B 1 114 ? 4.094 -3.268 -4.109 1 98.62 114 ALA B N 1
ATOM 2057 C CA . ALA B 1 114 ? 4.598 -4.508 -3.529 1 98.62 114 ALA B CA 1
ATOM 2058 C C . ALA B 1 114 ? 6 -4.316 -2.961 1 98.62 114 ALA B C 1
ATOM 2060 O O . ALA B 1 114 ? 6.863 -3.721 -3.609 1 98.62 114 ALA B O 1
ATOM 2061 N N . ARG B 1 115 ? 6.172 -4.699 -1.771 1 98.69 115 ARG B N 1
ATOM 2062 C CA . ARG B 1 115 ? 7.496 -4.734 -1.161 1 98.69 115 ARG B CA 1
ATOM 2063 C C . ARG B 1 115 ? 8.016 -6.168 -1.058 1 98.69 115 ARG B C 1
ATOM 2065 O O . ARG B 1 115 ? 7.344 -7.035 -0.496 1 98.69 115 ARG B O 1
ATOM 2072 N N . PHE B 1 116 ? 9.195 -6.41 -1.589 1 98.25 116 PHE B N 1
ATOM 2073 C CA . PHE B 1 116 ? 9.867 -7.699 -1.476 1 98.25 116 PHE B CA 1
ATOM 2074 C C . PHE B 1 116 ? 11.133 -7.578 -0.637 1 98.25 116 PHE B C 1
ATOM 2076 O O . PHE B 1 116 ? 11.93 -6.66 -0.838 1 98.25 116 PHE B O 1
ATOM 2083 N N . GLU B 1 117 ? 11.281 -8.438 0.31 1 98.12 117 GLU B N 1
ATOM 2084 C CA . GLU B 1 117 ? 12.562 -8.633 0.99 1 98.12 117 GLU B CA 1
ATOM 2085 C C . GLU B 1 117 ? 13.414 -9.664 0.267 1 98.12 117 GLU B C 1
ATOM 2087 O O . GLU B 1 117 ? 12.938 -10.758 -0.06 1 98.12 117 GLU B O 1
ATOM 2092 N N . MET B 1 118 ? 14.641 -9.281 0.077 1 96.94 118 MET B N 1
ATOM 2093 C CA . MET B 1 118 ? 15.555 -10.133 -0.679 1 96.94 118 MET B CA 1
ATOM 2094 C C . MET B 1 118 ? 16.562 -10.789 0.244 1 96.94 118 MET B C 1
ATOM 2096 O O . MET B 1 118 ? 17.062 -10.164 1.187 1 96.94 118 MET B O 1
ATOM 2100 N N . ARG B 1 119 ? 16.797 -12.016 -0.009 1 94.62 119 ARG B N 1
ATOM 2101 C CA . ARG B 1 119 ? 17.859 -12.781 0.627 1 94.62 119 ARG B CA 1
ATOM 2102 C C . ARG B 1 119 ? 18.625 -13.609 -0.397 1 94.62 119 ARG B C 1
ATOM 2104 O O . ARG B 1 119 ? 18.062 -14.477 -1.055 1 94.62 119 ARG B O 1
ATOM 2111 N N . ASP B 1 120 ? 19.891 -13.273 -0.491 1 88.38 120 ASP B N 1
ATOM 2112 C CA . ASP B 1 120 ? 20.75 -14 -1.416 1 88.38 120 ASP B CA 1
ATOM 2113 C C . ASP B 1 120 ? 20.188 -13.961 -2.836 1 88.38 120 ASP B C 1
ATOM 2115 O O . ASP B 1 120 ? 20.125 -14.992 -3.51 1 88.38 120 ASP B O 1
ATOM 2119 N N . GLY B 1 121 ? 19.656 -12.844 -3.195 1 89.06 121 GLY B N 1
ATOM 2120 C CA . GLY B 1 121 ? 19.172 -12.625 -4.551 1 89.06 121 GLY B CA 1
ATOM 2121 C C . GLY B 1 121 ? 17.828 -13.25 -4.82 1 89.06 121 GLY B C 1
ATOM 2122 O O . GLY B 1 121 ? 17.359 -13.258 -5.961 1 89.06 121 GLY B O 1
ATOM 2123 N N . ARG B 1 122 ? 17.266 -13.734 -3.785 1 95.31 122 ARG B N 1
ATOM 2124 C CA . ARG B 1 122 ? 15.961 -14.367 -3.918 1 95.31 122 ARG B CA 1
ATOM 2125 C C . ARG B 1 122 ? 14.922 -13.672 -3.047 1 95.31 122 ARG B C 1
ATOM 2127 O O . ARG B 1 122 ? 15.258 -13.062 -2.027 1 95.31 122 ARG B O 1
ATOM 2134 N N . ILE B 1 123 ? 13.695 -13.773 -3.457 1 97.56 123 ILE B N 1
ATOM 2135 C CA . ILE B 1 123 ? 12.617 -13.148 -2.703 1 97.56 123 ILE B CA 1
ATOM 2136 C C . ILE B 1 123 ? 12.305 -13.984 -1.462 1 97.56 123 ILE B C 1
ATOM 2138 O O . ILE B 1 123 ? 11.875 -15.133 -1.572 1 97.56 123 ILE B O 1
ATOM 2142 N N . ALA B 1 124 ? 12.477 -13.406 -0.344 1 97.56 124 ALA B N 1
ATOM 2143 C CA . ALA B 1 124 ? 12.242 -14.125 0.907 1 97.56 124 ALA B CA 1
ATOM 2144 C C . ALA B 1 124 ? 10.844 -13.828 1.449 1 97.56 124 ALA B C 1
ATOM 2146 O O . ALA B 1 124 ? 10.234 -14.672 2.105 1 97.56 124 ALA B O 1
ATOM 2147 N N . CYS B 1 125 ? 10.422 -12.617 1.285 1 97.38 125 CYS B N 1
ATOM 2148 C CA . CYS B 1 125 ? 9.078 -12.242 1.722 1 97.38 125 CYS B CA 1
ATOM 2149 C C . CYS B 1 125 ? 8.523 -11.109 0.869 1 97.38 125 CYS B C 1
ATOM 2151 O O . CYS B 1 125 ? 9.289 -10.344 0.271 1 97.38 125 CYS B O 1
ATOM 2153 N N . GLY B 1 126 ? 7.25 -11.086 0.75 1 98.06 126 GLY B N 1
ATOM 2154 C CA . GLY B 1 126 ? 6.551 -10.031 0.032 1 98.06 126 GLY B CA 1
ATOM 2155 C C . GLY B 1 126 ? 5.316 -9.531 0.76 1 98.06 126 GLY B C 1
ATOM 2156 O O . GLY B 1 126 ? 4.656 -10.289 1.471 1 98.06 126 GLY B O 1
ATOM 2157 N N . GLN B 1 127 ? 5.059 -8.289 0.645 1 98.62 127 GLN B N 1
ATOM 2158 C CA . GLN B 1 127 ? 3.795 -7.695 1.072 1 98.62 127 GLN B CA 1
ATOM 2159 C C . GLN B 1 127 ? 3.232 -6.77 0.001 1 98.62 127 GLN B C 1
ATOM 2161 O O . GLN B 1 127 ? 3.957 -5.941 -0.555 1 98.62 127 GLN B O 1
ATOM 2166 N N . PHE B 1 128 ? 1.948 -7.004 -0.316 1 98.75 128 PHE B N 1
ATOM 2167 C CA . PHE B 1 128 ? 1.263 -6.332 -1.414 1 98.75 128 PHE B CA 1
ATOM 2168 C C . PHE B 1 128 ? 0.192 -5.383 -0.886 1 98.75 128 PHE B C 1
ATOM 2170 O O . PHE B 1 128 ? -0.743 -5.812 -0.206 1 98.75 128 PHE B O 1
ATOM 2177 N N . TYR B 1 129 ? 0.34 -4.102 -1.167 1 98.81 129 TYR B N 1
ATOM 2178 C CA . TYR B 1 129 ? -0.613 -3.078 -0.752 1 98.81 129 TYR B CA 1
ATOM 2179 C C . TYR B 1 129 ? -1.456 -2.607 -1.931 1 98.81 129 TYR B C 1
ATOM 2181 O O . TYR B 1 129 ? -0.924 -2.307 -3.002 1 98.81 129 TYR B O 1
ATOM 2189 N N . GLU B 1 130 ? -2.742 -2.578 -1.711 1 98.69 130 GLU B N 1
ATOM 2190 C CA . GLU B 1 130 ? -3.688 -2.264 -2.777 1 98.69 130 GLU B CA 1
ATOM 2191 C C . GLU B 1 130 ? -4.941 -1.595 -2.223 1 98.69 130 GLU B C 1
ATOM 2193 O O . GLU B 1 130 ? -5.078 -1.428 -1.01 1 98.69 130 GLU B O 1
ATOM 2198 N N . ASN B 1 131 ? -5.793 -1.064 -3.141 1 98.75 131 ASN B N 1
ATOM 2199 C CA . ASN B 1 131 ? -7.117 -0.56 -2.795 1 98.75 131 ASN B CA 1
ATOM 2200 C C . ASN B 1 131 ? -8.062 -1.688 -2.391 1 98.75 131 ASN B C 1
ATOM 2202 O O . ASN B 1 131 ? -8.891 -2.125 -3.189 1 98.75 131 ASN B O 1
ATOM 2206 N N . THR B 1 132 ? -8 -2.076 -1.116 1 98.75 132 THR B N 1
ATOM 2207 C CA . THR B 1 132 ? -8.75 -3.23 -0.628 1 98.75 132 THR B CA 1
ATOM 2208 C C . THR B 1 132 ? -10.25 -2.953 -0.651 1 98.75 132 THR B C 1
ATOM 2210 O O . THR B 1 132 ? -11.055 -3.873 -0.813 1 98.75 132 THR B O 1
ATOM 2213 N N . ALA B 1 133 ? -10.633 -1.721 -0.484 1 98.38 133 ALA B N 1
ATOM 2214 C CA . ALA B 1 133 ? -12.047 -1.37 -0.56 1 98.38 133 ALA B CA 1
ATOM 2215 C C . ALA B 1 133 ? -12.641 -1.755 -1.914 1 98.38 133 ALA B C 1
ATOM 2217 O O . ALA B 1 133 ? -13.719 -2.344 -1.983 1 98.38 133 ALA B O 1
ATOM 2218 N N . ALA B 1 134 ? -11.914 -1.44 -2.947 1 98.31 134 ALA B N 1
ATOM 2219 C CA . ALA B 1 134 ? -12.383 -1.754 -4.293 1 98.31 134 ALA B CA 1
ATOM 2220 C C . A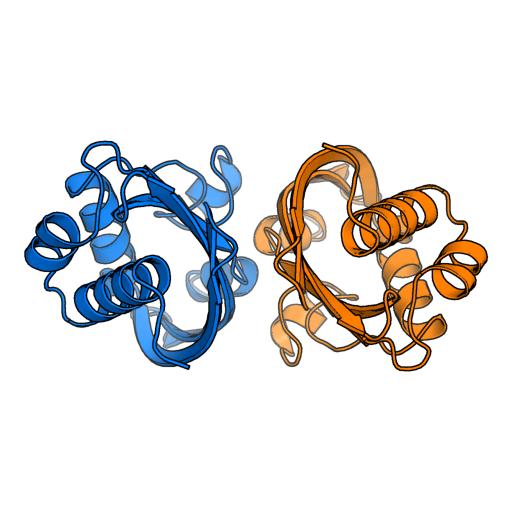LA B 1 134 ? -12.484 -3.262 -4.504 1 98.31 134 ALA B C 1
ATOM 2222 O O . ALA B 1 134 ? -13.461 -3.754 -5.078 1 98.31 134 ALA B O 1
ATOM 2223 N N . VAL B 1 135 ? -11.445 -3.965 -4.066 1 98.44 135 VAL B N 1
ATOM 2224 C CA . VAL B 1 135 ? -11.422 -5.414 -4.23 1 98.44 135 VAL B CA 1
ATOM 2225 C C . VAL B 1 135 ? -12.57 -6.043 -3.443 1 98.44 135 VAL B C 1
ATOM 2227 O O . VAL B 1 135 ? -13.305 -6.883 -3.967 1 98.44 135 VAL B O 1
ATOM 2230 N N . ALA B 1 136 ? -12.742 -5.617 -2.211 1 98 136 ALA B N 1
ATOM 2231 C CA . ALA B 1 136 ? -13.805 -6.145 -1.361 1 98 136 ALA B CA 1
ATOM 2232 C C . ALA B 1 136 ? -15.18 -5.797 -1.926 1 98 136 ALA B C 1
ATOM 2234 O O . ALA B 1 136 ? -16.078 -6.637 -1.941 1 98 136 ALA B O 1
ATOM 2235 N N . ASP B 1 137 ? -15.367 -4.594 -2.359 1 96.81 137 ASP B N 1
ATOM 2236 C CA . ASP B 1 137 ? -16.656 -4.117 -2.838 1 96.81 137 ASP B CA 1
ATOM 2237 C C . ASP B 1 137 ? -17.094 -4.871 -4.094 1 96.81 137 ASP B C 1
ATOM 2239 O O . ASP B 1 137 ? -18.281 -5.152 -4.277 1 96.81 137 ASP B O 1
ATOM 2243 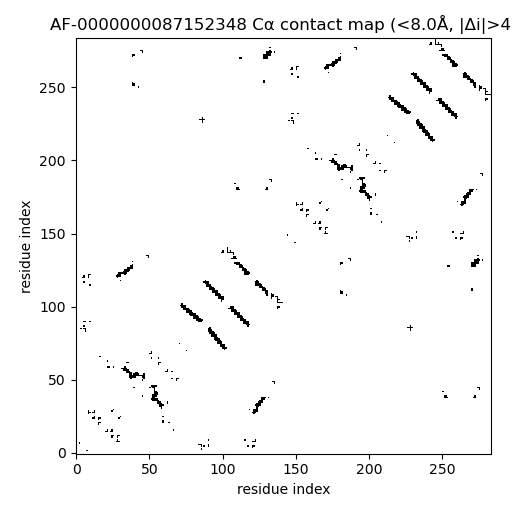N N . ALA B 1 138 ? -16.109 -5.109 -4.957 1 97.19 138 ALA B N 1
ATOM 2244 C CA . ALA B 1 138 ? -16.422 -5.801 -6.207 1 97.19 138 ALA B CA 1
ATOM 2245 C C . ALA B 1 138 ? -16.969 -7.199 -5.938 1 97.19 138 ALA B C 1
ATOM 2247 O O . ALA B 1 138 ? -17.656 -7.773 -6.781 1 97.19 138 ALA B O 1
ATOM 2248 N N . ARG B 1 139 ? -16.641 -7.75 -4.738 1 95.69 139 ARG B N 1
ATOM 2249 C CA . ARG B 1 139 ? -17.062 -9.094 -4.375 1 95.69 139 ARG B CA 1
ATOM 2250 C C . ARG B 1 139 ? -18.5 -9.094 -3.871 1 95.69 139 ARG B C 1
ATOM 2252 O O . ARG B 1 139 ? -19.125 -10.148 -3.771 1 95.69 139 ARG B O 1
ATOM 2259 N N . ARG B 1 140 ? -18.938 -7.949 -3.449 1 90.31 140 ARG B N 1
ATOM 2260 C CA . ARG B 1 140 ? -20.25 -7.879 -2.812 1 90.31 140 ARG B CA 1
ATOM 2261 C C . ARG B 1 140 ? -21.375 -8 -3.844 1 90.31 140 ARG B C 1
ATOM 2263 O O . ARG B 1 140 ? -21.297 -7.398 -4.914 1 90.31 140 ARG B O 1
ATOM 2270 N N . ALA B 1 141 ? -22.219 -9.016 -3.662 1 75.81 141 ALA B N 1
ATOM 2271 C CA . ALA B 1 141 ? -23.406 -9.219 -4.484 1 75.81 141 ALA B CA 1
ATOM 2272 C C . ALA B 1 141 ? -24.453 -8.133 -4.227 1 75.81 141 ALA B C 1
ATOM 2274 O O . ALA B 1 141 ? -24.516 -7.578 -3.125 1 75.81 141 ALA B O 1
ATOM 2275 N N . ASP B 1 142 ? -24.984 -7.508 -5.191 1 61.28 142 ASP B N 1
ATOM 2276 C CA . ASP B 1 142 ? -26.141 -6.645 -4.973 1 61.28 142 ASP B CA 1
ATOM 2277 C C . ASP B 1 142 ? -27.188 -7.336 -4.105 1 61.28 142 ASP B C 1
ATOM 2279 O O . ASP B 1 142 ? -27.312 -8.562 -4.125 1 61.28 142 ASP B O 1
#

pLDDT: mean 94.08, std 7.03, range [58.5, 98.81]

Solvent-accessible surface area (backbone atoms only — not comparable to full-atom values): 14062 Å² total; per-residue (Å²): 127,80,76,48,66,58,46,48,24,52,51,46,36,56,51,20,58,76,69,66,39,51,66,60,23,46,70,73,19,36,34,85,75,19,35,36,24,32,53,26,61,79,30,70,68,46,30,73,57,34,86,63,25,15,34,72,27,52,32,72,66,30,48,47,52,35,52,49,55,48,55,72,43,30,43,83,74,45,76,45,78,74,46,78,43,70,45,79,51,32,37,39,39,32,31,38,38,32,32,30,22,68,86,66,60,30,66,20,61,30,33,38,43,33,41,30,35,47,49,94,61,13,38,32,32,37,40,37,31,38,40,41,35,36,52,34,53,24,68,50,73,130,128,80,75,48,66,58,49,48,24,53,50,46,38,56,52,21,58,76,68,67,40,52,64,61,24,46,69,75,18,36,34,86,75,20,36,36,23,33,54,27,60,80,30,71,68,45,30,73,57,33,84,63,24,15,34,70,26,54,32,71,66,30,47,47,51,36,52,49,54,49,56,71,44,29,41,82,75,44,77,46,78,74,45,77,44,71,44,78,54,32,37,39,39,32,31,39,39,32,32,31,23,68,85,64,61,30,67,22,64,31,35,36,43,33,42,31,36,48,49,94,60,13,38,32,32,38,39,36,31,39,41,40,35,36,53,34,54,24,67,53,73,131

Foldseek 3Di:
DDDDLLRVLVVLLVVCLVVVNLVVNCVPAADQFEKEAEAAQADPVLCVLQVLHRHIAGGSVRVNVSSCSVVVFKDWPDWDWDDWDDPDQKIKIWTWTWIAGPPQRAIQTWIKIKIFGDDPSHTRYIYIYIDSVSVSVNNDDD/DDDDLLRVLVVLLVVCLVVVNLVVNCVPAADQFEKEAEAAQADPVLCVLQVLHRHIATGSVRVNVSSCSVVVFKDWPDWDWDDWDDPDQKIKIWTWTWIAGPVQRAIQTWIKIKIFGDDPSHTRYIYIYIDSVSVSVNPDDD

InterPro domains:
  IPR032710 NTF2-like domain superfamily [SSF54427] (8-138)
  IPR037401 SnoaL-like domain [PF12680] (12-124)

Secondary structure (DSSP, 8-state):
-PPPHHHHHHHHHHHHHHHT-HHHHHHHHEEEEEEEEES-SS-HHHHHHSTTSSSEEEHHHHHHHHHHHHHHHEEEEEEEEEEEEE-SSEEEEEEEEEEEETTT--EEEEEEEEEEEEETTEEEEEEEEEBHHHHHHHH---/-PPPHHHHHHHHHHHHHHHT-HHHHHHHHEEEEEEEEES-SS-HHHHHHSTTSSSEEEHHHHHHHHHHHHHHHEEEEEEEEEEEEE-SSEEEEEEEEEEEETTT--EEEEEEEEEEEEETTEEEEEEEEEBHHHHHHHH---

Sequence (284 aa):
MPDTPNIVAAKGFFSAQHCGDLDDAFCDYVHPDFRFVVSCACNDELRAAIPWAGYEHRGREGYQRLTTLLFSEYELLAHETTRYTDAGNQVFVEGHFRLRHRETARIADSDFLARFEMRDGRIACGQFYENTAAVADARRADMPDTPNIVAAKGFFSAQHCGDLDDAFCDYVHPDFRFVVSCACNDELRAAIPWAGYEHRGREGYQRLTTLLFSEYELLAHETTRYTDAGNQVFVEGHFRLRHRETARIADSDFLARFEMRDGRIACGQFYENTAAVADARRAD